Protein AF-A0A8J2WPS5-F1 (afdb_monomer_lite)

Radius of gyration: 37.4 Å; chains: 1; bounding box: 134×47×118 Å

pLDDT: mean 78.29, std 17.4, range [38.56, 98.62]

Organism: NCBI:txid35677

Secondary structure (DSSP, 8-state):
-EEEEEEEEPP--TTS---EEEEEEEEETTTTEEEEESSTTS-SEEEEEE--TT-EEE--SS----STTSPPTT----EEEEEEEEETT--EEEEEEEEESSHHHHHHHHHHHHHHHHHHHHHHHHHHHHHHHHHHS---------------------------PPP---PPP---PPPPPP------PPPPPP------TTHHHHHHHH-TTS-HHHHHHHHHHS---HHHHHHHHHHHHHT----PPPPPPPPPPTTS--SHHHHHHHHT-S-HHHHHHHHHHHHHTT----HHHHHHHHHHHHHHHHHHHHHHHHHHHHHTT---HHHHHHHHHHHHHTT--TTSHHHHHHHHHHHHHHHHHTSPPPPPP-

Foldseek 3Di:
DDKDKKWWFADDDDPDDTDTAIWIWDQDLPQRKIWTANDPVPPGTPWIKGDALPKDKDDDPDDPDDDPPPADVVGPFLKIWIAQIAIPVRHTDGIIIITDPDPVSSVVVVVSNVSSNVVNNVVVVVVVVVVVVVVVVPPPPPPCPDDDDDDDDDDDDDDDDDDDDDDDDDDDDDDDDDDDDDDDDDDDDDDDDDPDDPDDLCPQLVVLLPPPPDQLVVSLVSLVPDPDDPVSSVVSNVSSVVSDDPDDDDDDDDDDDPPADPDPVVLVVCLPDLDLVVLVVNLVSCVVRVDPDDPVSSVSSVVSSVLSVLLVVLVVLLVVLVVVVDLPLVSLVVSLVSNVVSPDDCPPPSSVVSVVVSVVSVVVVPDPPPDDDD

Sequence (374 aa):
MVSSFLLKKGGSVVGLRRNWKRRWFLLENDTCELHYYADPSLMDQKGTVRLSAKSSVRVPETVSMRGRHRPKPGEATHYFELWDVQDAHGRSRKTFKVRAESPRDFANWLEALDACLRRLRGDAEAMSRSSNEAWAAPHTPRSSGGRQESVSSIDDDDYPAVRASMASQRTRPSVRAASPPMPATLPLAPHPATVETPRSETHDIDAILSHSETSKREKIMAINRLAIPGPLKMAGIRAATNGVKALAPRPPPAPSDPSLPKKRDDLRGLIASTDACALEAAVDAVIGAGADYDDDLLIAARTRVDFLVKTDDARAELEKALAACSDDASALGDAAARAVAGGLDPEEPLVASCRRRLGELLARDDDPPQPPPR

InterPro domains:
  IPR001849 Pleckstrin homology domain [PF00169] (3-117)
  IPR001849 Pleckstrin homology domain [PS50003] (1-118)
  IPR001849 Pleckstrin homology domain [SM00233] (1-120)
  IPR011993 PH-like domain superfamily [G3DSA:2.30.29.30] (1-120)
  IPR039680 Pleckstrin homology domain-containing family B member 1/2 [PTHR14309] (7-200)

Structure (mmCIF, N/CA/C/O backbone):
data_AF-A0A8J2WPS5-F1
#
_entry.id   AF-A0A8J2WPS5-F1
#
loop_
_atom_site.group_PDB
_atom_site.id
_atom_site.type_symbol
_atom_site.label_atom_id
_atom_site.label_alt_id
_atom_site.label_comp_id
_atom_site.label_asym_id
_atom_site.label_entity_id
_atom_site.label_seq_id
_atom_site.pdbx_PDB_ins_code
_atom_site.Cartn_x
_atom_site.Cartn_y
_atom_site.Cartn_z
_atom_site.occupancy
_atom_site.B_iso_or_equiv
_atom_site.auth_seq_id
_atom_site.auth_comp_id
_atom_site.auth_asym_id
_atom_site.auth_atom_id
_atom_site.pdbx_PDB_model_num
ATOM 1 N N . MET A 1 1 ? 1.547 -12.412 13.393 1.00 91.12 1 MET A N 1
ATOM 2 C CA . MET A 1 1 ? 2.677 -11.832 12.643 1.00 91.12 1 MET A CA 1
ATOM 3 C C . MET A 1 1 ? 2.474 -12.161 11.176 1.00 91.12 1 MET A C 1
ATOM 5 O O . MET A 1 1 ? 2.158 -13.308 10.882 1.00 91.12 1 MET A O 1
ATOM 9 N N . VAL A 1 2 ? 2.612 -11.186 10.277 1.00 97.44 2 VAL A N 1
ATOM 10 C CA . VAL A 1 2 ? 2.525 -11.405 8.820 1.00 97.44 2 VAL A CA 1
ATOM 11 C C . VAL A 1 2 ? 3.873 -11.086 8.187 1.00 97.44 2 VAL A C 1
ATOM 13 O O . VAL A 1 2 ? 4.487 -10.066 8.505 1.00 97.44 2 VAL A O 1
ATOM 16 N N . SER A 1 3 ? 4.341 -11.965 7.302 1.00 98.00 3 SER A N 1
ATOM 17 C CA . SER A 1 3 ? 5.568 -11.767 6.537 1.00 98.00 3 SER A CA 1
ATOM 18 C C . SER A 1 3 ? 5.448 -12.332 5.129 1.00 98.00 3 SER A C 1
ATOM 20 O O . SER A 1 3 ? 4.898 -13.410 4.921 1.00 98.00 3 SER A O 1
ATOM 22 N N . SER A 1 4 ? 5.949 -11.582 4.150 1.00 98.19 4 SER A N 1
ATOM 23 C CA . SER A 1 4 ? 6.107 -12.043 2.769 1.00 98.19 4 SER A CA 1
ATOM 24 C C . SER A 1 4 ? 6.968 -11.064 1.967 1.00 98.19 4 SER A C 1
ATOM 26 O O . SER A 1 4 ? 7.379 -10.002 2.453 1.00 98.19 4 SER A O 1
ATOM 28 N N . PHE A 1 5 ? 7.285 -11.420 0.722 1.00 97.94 5 PHE A N 1
ATOM 29 C CA . PHE A 1 5 ? 7.941 -10.498 -0.196 1.00 97.94 5 PHE A CA 1
ATOM 30 C C . PHE A 1 5 ? 6.950 -9.481 -0.753 1.00 97.94 5 PHE A C 1
ATOM 32 O O . PHE A 1 5 ? 5.928 -9.847 -1.324 1.00 97.94 5 PHE A O 1
ATOM 39 N N . LEU A 1 6 ? 7.313 -8.201 -0.676 1.00 97.25 6 LEU A N 1
ATOM 40 C CA . LEU A 1 6 ? 6.583 -7.117 -1.327 1.00 97.25 6 LEU A CA 1
ATOM 41 C C . LEU A 1 6 ? 7.543 -6.223 -2.116 1.00 97.25 6 LEU A C 1
ATOM 43 O O . LEU A 1 6 ? 8.746 -6.123 -1.845 1.00 97.25 6 LEU A O 1
ATOM 47 N N . LEU A 1 7 ? 6.997 -5.505 -3.088 1.00 95.12 7 LEU A N 1
ATOM 48 C CA . LEU A 1 7 ? 7.683 -4.445 -3.806 1.00 95.12 7 LEU A CA 1
ATOM 49 C C . LEU A 1 7 ? 7.489 -3.120 -3.069 1.00 95.12 7 LEU A C 1
ATOM 51 O O . LEU A 1 7 ? 6.374 -2.661 -2.843 1.00 95.12 7 LEU A O 1
ATOM 55 N N . LYS A 1 8 ? 8.595 -2.453 -2.754 1.00 95.25 8 LYS A N 1
ATOM 56 C CA . LYS A 1 8 ? 8.630 -1.143 -2.102 1.00 95.25 8 LYS A CA 1
ATOM 57 C C . LYS A 1 8 ? 9.064 -0.061 -3.078 1.00 95.25 8 LYS A C 1
ATOM 59 O O . LYS A 1 8 ? 10.106 -0.203 -3.728 1.00 95.25 8 LYS A O 1
ATOM 64 N N . LYS A 1 9 ? 8.362 1.073 -3.122 1.00 92.25 9 LYS A N 1
ATOM 65 C CA . LYS A 1 9 ? 8.830 2.232 -3.900 1.00 92.25 9 LYS A CA 1
ATOM 66 C C . LYS A 1 9 ? 10.023 2.893 -3.198 1.00 92.25 9 LYS A C 1
ATOM 68 O O . LYS A 1 9 ? 9.966 3.217 -2.010 1.00 92.25 9 LYS A O 1
ATOM 73 N N . GLY A 1 10 ? 11.128 3.091 -3.919 1.00 87.00 10 GLY A N 1
ATOM 74 C CA . GLY A 1 10 ? 12.283 3.832 -3.408 1.00 87.00 10 GLY A CA 1
ATOM 75 C C . GLY A 1 10 ? 11.911 5.259 -2.988 1.00 87.00 10 GLY A C 1
ATOM 76 O O . GLY A 1 10 ? 11.095 5.913 -3.643 1.00 87.00 10 GLY A O 1
ATOM 77 N N . GLY A 1 11 ? 12.513 5.743 -1.895 1.00 77.50 11 GLY A N 1
ATOM 78 C CA . GLY A 1 11 ? 12.410 7.150 -1.502 1.00 77.50 11 GLY A CA 1
ATOM 79 C C . GLY A 1 11 ? 13.039 8.055 -2.564 1.00 77.50 11 GLY A C 1
ATOM 80 O O . GLY A 1 11 ? 13.946 7.630 -3.280 1.00 77.50 11 GLY A O 1
ATOM 81 N N . SER A 1 12 ? 12.549 9.289 -2.693 1.00 63.56 12 SER A N 1
ATOM 82 C CA . SER A 1 12 ? 13.197 10.276 -3.561 1.00 63.56 12 SER A CA 1
ATOM 83 C C . SER A 1 12 ? 14.514 10.690 -2.930 1.00 63.56 12 SER A C 1
ATOM 85 O O . SER A 1 12 ? 14.512 11.409 -1.939 1.00 63.56 12 SER A O 1
ATOM 87 N N . VAL A 1 13 ? 15.625 10.271 -3.516 1.00 68.31 13 VAL A N 1
ATOM 88 C CA . VAL A 1 13 ? 16.857 11.049 -3.410 1.00 68.31 13 VAL A CA 1
ATOM 89 C C . VAL A 1 13 ? 16.835 11.987 -4.613 1.00 68.31 13 VAL A C 1
ATOM 91 O O . VAL A 1 13 ? 16.520 11.544 -5.720 1.00 68.31 13 VAL A O 1
ATOM 94 N N . VAL A 1 14 ? 17.036 13.286 -4.386 1.00 66.38 14 VAL A N 1
ATOM 95 C CA . VAL A 1 14 ? 16.985 14.320 -5.433 1.00 66.38 14 VAL A CA 1
ATOM 96 C C . VAL A 1 14 ? 17.838 13.873 -6.631 1.00 66.38 14 VAL A C 1
ATOM 98 O O . VAL A 1 14 ? 18.995 13.504 -6.460 1.00 66.38 14 VAL A O 1
ATOM 101 N N . GLY A 1 15 ? 17.242 13.830 -7.827 1.00 64.56 15 GLY A N 1
ATOM 102 C CA . GLY A 1 15 ? 17.922 13.450 -9.075 1.00 64.56 15 GLY A CA 1
ATOM 103 C C . GLY A 1 15 ? 17.980 11.950 -9.413 1.00 64.56 15 GLY A C 1
ATOM 104 O O . GLY A 1 15 ? 18.344 11.607 -10.535 1.00 64.56 15 GLY A O 1
ATOM 105 N N . LEU A 1 16 ? 17.579 11.039 -8.518 1.00 70.81 16 LEU A N 1
ATOM 106 C CA . LEU A 1 16 ? 17.574 9.593 -8.793 1.00 70.81 16 LEU A CA 1
ATOM 107 C C . LEU A 1 16 ? 16.163 9.073 -9.103 1.00 70.81 16 LEU A C 1
ATOM 109 O O . LEU A 1 16 ? 15.207 9.301 -8.356 1.00 70.81 16 LEU A O 1
ATOM 113 N N . ARG A 1 17 ? 16.031 8.321 -10.206 1.00 71.19 17 ARG A N 1
ATOM 114 C CA . ARG A 1 17 ? 14.778 7.635 -10.562 1.00 71.19 17 ARG A CA 1
ATOM 115 C C . ARG A 1 17 ? 14.351 6.697 -9.428 1.00 71.19 17 ARG A C 1
ATOM 117 O O . ARG A 1 17 ? 15.117 5.845 -8.975 1.00 71.19 17 ARG A O 1
ATOM 124 N N . ARG A 1 18 ? 13.096 6.838 -8.987 1.00 78.88 18 ARG A N 1
ATOM 125 C CA . ARG A 1 18 ? 12.493 5.985 -7.954 1.00 78.88 18 ARG A CA 1
ATOM 126 C C . ARG A 1 18 ? 12.172 4.615 -8.543 1.00 78.88 18 ARG A C 1
ATOM 128 O O . ARG A 1 18 ? 11.138 4.443 -9.182 1.00 78.88 18 ARG A O 1
ATOM 135 N N . ASN A 1 19 ? 13.048 3.650 -8.299 1.00 86.06 19 ASN A N 1
ATOM 136 C CA . ASN A 1 19 ? 12.803 2.261 -8.670 1.00 86.06 19 ASN A CA 1
ATOM 137 C C . ASN A 1 19 ? 12.029 1.530 -7.568 1.00 86.06 19 ASN A C 1
ATOM 139 O O . ASN A 1 19 ? 12.180 1.824 -6.376 1.00 86.06 19 ASN A O 1
ATOM 143 N N . TRP A 1 20 ? 11.209 0.570 -7.982 1.00 91.25 20 TRP A N 1
ATOM 144 C CA . TRP A 1 20 ? 10.610 -0.404 -7.081 1.00 91.25 20 TRP A CA 1
ATOM 145 C C . TRP A 1 20 ? 11.658 -1.452 -6.718 1.00 91.25 20 TRP A C 1
ATOM 147 O O . TRP A 1 20 ? 12.446 -1.870 -7.566 1.00 91.25 20 TRP A O 1
ATOM 157 N N . LYS A 1 21 ? 11.715 -1.836 -5.445 1.00 93.88 21 LYS A N 1
ATOM 158 C CA . LYS A 1 21 ? 12.656 -2.838 -4.942 1.00 93.88 21 LYS A CA 1
ATOM 159 C C . LYS A 1 21 ? 11.891 -3.907 -4.186 1.00 93.88 21 LYS A C 1
ATOM 161 O O . LYS A 1 21 ? 11.129 -3.574 -3.282 1.00 93.88 21 LYS A O 1
ATOM 166 N N . ARG A 1 22 ? 12.140 -5.166 -4.527 1.00 96.00 22 ARG A N 1
ATOM 167 C CA . ARG A 1 22 ? 11.655 -6.318 -3.768 1.00 96.00 22 ARG A CA 1
ATOM 168 C C . ARG A 1 22 ? 12.340 -6.362 -2.403 1.00 96.00 22 ARG A C 1
ATOM 170 O O . ARG A 1 22 ? 13.556 -6.149 -2.318 1.00 96.00 22 ARG A O 1
ATOM 177 N N . ARG A 1 23 ? 11.559 -6.547 -1.344 1.00 98.06 23 ARG A N 1
ATOM 178 C CA . ARG A 1 23 ? 12.014 -6.611 0.049 1.00 98.06 23 ARG A CA 1
ATOM 179 C C . ARG A 1 23 ? 11.187 -7.646 0.797 1.00 98.06 23 ARG A C 1
ATOM 181 O O . ARG A 1 23 ? 10.012 -7.822 0.484 1.00 98.06 23 ARG A O 1
ATOM 188 N N . TRP A 1 24 ? 11.809 -8.314 1.758 1.00 98.44 24 TRP A N 1
ATOM 189 C CA . TRP A 1 24 ? 11.096 -9.168 2.699 1.00 98.44 24 TRP A CA 1
ATOM 190 C C . TRP A 1 24 ? 10.505 -8.289 3.795 1.00 98.44 24 TRP A C 1
ATOM 192 O O . TRP A 1 24 ? 11.251 -7.547 4.432 1.00 98.44 24 TRP A O 1
ATOM 202 N N . PHE A 1 25 ? 9.189 -8.309 3.963 1.00 98.56 25 PHE A N 1
ATOM 203 C CA . PHE A 1 25 ? 8.490 -7.513 4.967 1.00 98.56 25 PHE A CA 1
ATOM 204 C C . PHE A 1 25 ? 8.059 -8.381 6.145 1.00 98.56 25 PHE A C 1
ATOM 206 O O . PHE A 1 25 ? 7.702 -9.542 5.964 1.00 98.56 25 PHE A O 1
ATOM 213 N N . LEU A 1 26 ? 8.071 -7.788 7.335 1.00 98.44 26 LEU A N 1
ATOM 214 C CA . LEU A 1 26 ? 7.649 -8.389 8.595 1.00 98.44 26 LEU A CA 1
ATOM 215 C C . LEU A 1 26 ? 6.838 -7.345 9.369 1.00 98.44 26 LEU A C 1
ATOM 217 O O . LEU A 1 26 ? 7.371 -6.284 9.694 1.00 98.44 26 LEU A O 1
ATOM 221 N N . LEU A 1 27 ? 5.564 -7.628 9.635 1.00 98.62 27 LEU A N 1
ATOM 222 C CA . LEU A 1 27 ? 4.732 -6.822 10.527 1.00 98.62 27 LEU A CA 1
ATOM 223 C C . LEU A 1 27 ? 4.705 -7.470 11.903 1.00 98.62 27 LEU A C 1
ATOM 225 O O . LEU A 1 27 ? 4.164 -8.569 12.074 1.00 98.62 27 LEU A O 1
ATOM 229 N N . GLU A 1 28 ? 5.294 -6.781 12.872 1.00 98.19 28 GLU A N 1
ATOM 230 C CA . GLU A 1 28 ? 5.254 -7.199 14.260 1.00 98.19 28 GLU A CA 1
ATOM 231 C C . GLU A 1 28 ? 3.908 -6.801 14.861 1.00 98.19 28 GLU A C 1
ATOM 233 O O . GLU A 1 28 ? 3.562 -5.622 14.968 1.00 98.19 28 GLU A O 1
ATOM 238 N N . ASN A 1 29 ? 3.119 -7.816 15.215 1.00 95.75 29 ASN A N 1
ATOM 239 C CA . ASN A 1 29 ? 1.751 -7.597 15.648 1.00 95.75 29 ASN A CA 1
ATOM 240 C C . ASN A 1 29 ? 1.695 -6.811 16.947 1.00 95.75 29 ASN A C 1
ATOM 242 O O . ASN A 1 29 ? 0.727 -6.096 17.094 1.00 95.75 29 ASN A O 1
ATOM 246 N N . ASP A 1 30 ? 2.656 -6.916 17.866 1.00 96.56 30 ASP A N 1
ATOM 247 C CA . ASP A 1 30 ? 2.567 -6.330 19.216 1.00 96.56 30 ASP A CA 1
ATOM 248 C C . ASP A 1 30 ? 2.983 -4.860 19.257 1.00 96.56 30 ASP A C 1
ATOM 250 O O . ASP A 1 30 ? 2.375 -4.049 19.950 1.00 96.56 30 ASP A O 1
ATOM 254 N N . THR A 1 31 ? 3.963 -4.489 18.442 1.00 97.31 31 THR A N 1
ATOM 255 C CA . THR A 1 31 ? 4.479 -3.119 18.356 1.00 97.31 31 THR A CA 1
ATOM 256 C C . THR A 1 31 ? 3.834 -2.319 17.221 1.00 97.31 31 THR A C 1
ATOM 258 O O . THR A 1 31 ? 3.960 -1.097 17.178 1.00 97.31 31 THR A O 1
ATOM 261 N N . CYS A 1 32 ? 3.126 -2.987 16.298 1.00 98.00 32 CYS A N 1
ATOM 262 C CA . CYS A 1 32 ? 2.666 -2.412 15.029 1.00 98.00 32 CYS A CA 1
ATOM 263 C C . CYS A 1 32 ? 3.813 -1.809 14.195 1.00 98.00 32 CYS A C 1
ATOM 265 O O . CYS A 1 32 ? 3.603 -0.866 13.420 1.00 98.00 32 CYS A O 1
ATOM 267 N N . GLU A 1 33 ? 5.032 -2.332 14.350 1.00 98.19 33 GLU A N 1
ATOM 268 C CA . GLU A 1 33 ? 6.181 -1.938 13.545 1.00 98.19 33 GLU A CA 1
ATOM 269 C C . GLU A 1 33 ? 6.305 -2.818 12.296 1.00 98.19 33 GLU A C 1
ATOM 271 O O . GLU A 1 33 ? 6.236 -4.048 12.330 1.00 98.19 33 GLU A O 1
ATOM 276 N N . LEU A 1 34 ? 6.492 -2.161 11.152 1.00 98.31 34 LEU A N 1
ATOM 277 C CA . LEU A 1 34 ? 6.713 -2.800 9.866 1.00 98.31 34 LEU A CA 1
ATOM 278 C C . LEU A 1 34 ? 8.199 -2.743 9.513 1.00 98.31 34 LEU A C 1
ATOM 280 O O . LEU A 1 34 ? 8.725 -1.702 9.100 1.00 98.31 34 LEU A O 1
ATOM 284 N N . HIS A 1 35 ? 8.870 -3.882 9.613 1.00 98.31 35 HIS A N 1
ATOM 285 C CA . HIS A 1 35 ? 10.273 -4.045 9.256 1.00 98.31 35 HIS A CA 1
ATOM 286 C C . HIS A 1 35 ? 10.394 -4.544 7.819 1.00 98.31 35 HIS A C 1
ATOM 288 O O . HIS A 1 35 ? 9.564 -5.314 7.333 1.00 98.31 35 HIS A O 1
ATOM 294 N N . TYR A 1 36 ? 11.439 -4.107 7.116 1.00 98.25 36 TYR A N 1
ATOM 295 C CA . TYR A 1 36 ? 11.750 -4.655 5.801 1.00 98.25 36 TYR A CA 1
ATOM 296 C C . TYR A 1 36 ? 13.244 -4.889 5.605 1.00 98.25 36 TYR A C 1
ATOM 298 O O . TYR A 1 36 ? 14.082 -4.032 5.896 1.00 98.25 36 TYR A O 1
ATOM 306 N N . TYR A 1 37 ? 13.557 -6.045 5.035 1.00 98.38 37 TYR A N 1
ATOM 307 C CA . TYR A 1 37 ? 14.897 -6.598 4.890 1.00 98.38 37 TYR A CA 1
ATOM 308 C C . TYR A 1 37 ? 15.244 -6.784 3.413 1.00 98.38 37 TYR A C 1
ATOM 310 O O . TYR A 1 37 ? 14.373 -6.740 2.532 1.00 98.38 37 TYR A O 1
ATOM 318 N N . ALA A 1 38 ? 16.533 -6.947 3.117 1.00 97.31 38 ALA A N 1
ATOM 319 C CA . ALA A 1 38 ? 16.973 -7.311 1.773 1.00 97.31 38 ALA A CA 1
ATOM 320 C C . ALA A 1 38 ? 16.365 -8.649 1.323 1.00 97.31 38 ALA A C 1
ATOM 322 O O . ALA A 1 38 ? 15.900 -8.751 0.186 1.00 97.31 38 ALA A O 1
ATOM 323 N N . ASP A 1 39 ? 16.323 -9.613 2.240 1.00 97.00 39 ASP A N 1
ATOM 324 C CA . ASP A 1 39 ? 15.936 -11.003 2.030 1.00 97.00 39 ASP A CA 1
ATOM 325 C C . ASP A 1 39 ? 15.323 -11.608 3.322 1.00 97.00 39 ASP A C 1
ATOM 327 O O . ASP A 1 39 ? 15.260 -10.921 4.348 1.00 97.00 39 ASP A O 1
ATOM 331 N N . PRO A 1 40 ? 14.840 -12.866 3.289 1.00 97.50 40 PRO A N 1
ATOM 332 C CA . PRO A 1 40 ? 14.178 -13.514 4.421 1.00 97.50 40 PRO A CA 1
ATOM 333 C C . PRO A 1 40 ? 15.112 -13.960 5.551 1.00 97.50 40 PRO A C 1
ATOM 335 O O . PRO A 1 40 ? 14.614 -14.460 6.552 1.00 97.50 40 PRO A O 1
ATOM 338 N N . SER A 1 41 ? 16.437 -13.803 5.425 1.00 97.19 41 SER A N 1
ATOM 339 C CA . SER A 1 41 ? 17.383 -14.172 6.494 1.00 97.19 41 SER A CA 1
ATOM 340 C C . SER A 1 41 ? 17.302 -13.242 7.705 1.00 97.19 41 SER A C 1
ATOM 342 O O . SER A 1 41 ? 17.840 -13.559 8.761 1.00 97.19 41 SER A O 1
ATOM 344 N N . LEU A 1 42 ? 16.651 -12.083 7.539 1.00 96.12 42 LEU A N 1
ATOM 345 C CA . LEU A 1 42 ? 16.506 -11.023 8.539 1.00 96.12 42 LEU A CA 1
ATOM 346 C C . LEU A 1 42 ? 17.830 -10.356 8.964 1.00 96.12 42 LEU A C 1
ATOM 348 O O . LEU A 1 42 ? 17.822 -9.492 9.836 1.00 96.12 42 LEU A O 1
ATOM 352 N N . MET A 1 43 ? 18.954 -10.685 8.318 1.00 95.56 43 MET A N 1
ATOM 353 C CA . MET A 1 43 ? 20.279 -10.169 8.692 1.00 95.56 43 MET A CA 1
ATOM 354 C C . MET A 1 43 ? 20.535 -8.735 8.211 1.00 95.56 43 MET A C 1
ATOM 356 O O . MET A 1 43 ? 21.287 -7.991 8.832 1.00 95.56 43 MET A O 1
ATOM 360 N N . ASP A 1 44 ? 19.911 -8.322 7.104 1.00 96.19 44 ASP A N 1
ATOM 361 C CA . ASP A 1 44 ? 20.152 -7.018 6.474 1.00 96.19 44 ASP A CA 1
ATOM 362 C C . ASP A 1 44 ? 18.877 -6.165 6.453 1.00 96.19 44 ASP A C 1
ATOM 364 O O . ASP A 1 44 ? 18.163 -6.057 5.443 1.00 96.19 44 ASP A O 1
ATOM 368 N N . GLN A 1 45 ? 18.571 -5.567 7.607 1.00 97.69 45 GLN A N 1
ATOM 369 C CA . GLN A 1 45 ? 17.425 -4.678 7.761 1.00 97.69 45 GLN A CA 1
ATOM 370 C C . GLN A 1 45 ? 17.641 -3.382 6.975 1.00 97.69 45 GLN A C 1
ATOM 372 O O . GLN A 1 45 ? 18.588 -2.626 7.188 1.00 97.69 45 GLN A O 1
ATOM 377 N N . LYS A 1 46 ? 16.715 -3.083 6.061 1.00 97.19 46 LYS A N 1
ATOM 378 C CA . LYS A 1 46 ? 16.759 -1.877 5.220 1.00 97.19 46 LYS A CA 1
ATOM 379 C C . LYS A 1 46 ? 15.944 -0.720 5.778 1.00 97.19 46 LYS A C 1
ATOM 381 O O . LYS A 1 46 ? 16.114 0.409 5.315 1.00 97.19 46 LYS A O 1
ATOM 386 N N . GLY A 1 47 ? 15.062 -0.984 6.733 1.00 96.94 47 GLY A N 1
ATOM 387 C CA . GLY A 1 47 ? 14.429 0.046 7.539 1.00 96.94 47 GLY A CA 1
ATOM 388 C C . GLY A 1 47 ? 13.198 -0.448 8.283 1.00 96.94 47 GLY A C 1
ATOM 389 O O . GLY A 1 47 ? 12.810 -1.611 8.180 1.00 96.94 47 GLY A O 1
ATOM 390 N N . THR A 1 48 ? 12.586 0.495 8.991 1.00 98.00 48 THR A N 1
ATOM 391 C CA . THR A 1 48 ? 11.358 0.306 9.766 1.00 98.00 48 THR A CA 1
ATOM 392 C C . THR A 1 48 ? 10.368 1.407 9.418 1.00 98.00 48 THR A C 1
ATOM 394 O O . THR A 1 48 ? 10.766 2.544 9.126 1.00 98.00 48 THR A O 1
ATOM 397 N N . VAL A 1 49 ? 9.089 1.058 9.429 1.00 98.06 49 VAL A N 1
ATOM 398 C CA . VAL A 1 49 ? 7.956 1.973 9.347 1.00 98.06 49 VAL A CA 1
ATOM 399 C C . VAL A 1 49 ? 7.093 1.744 10.580 1.00 98.06 49 VAL A C 1
ATOM 401 O O . VAL A 1 49 ? 6.603 0.642 10.790 1.00 98.06 49 VAL A O 1
ATOM 404 N N . ARG A 1 50 ? 6.917 2.781 11.391 1.00 98.25 50 ARG A N 1
ATOM 405 C CA . ARG A 1 50 ? 6.080 2.753 12.588 1.00 98.25 50 ARG A CA 1
ATOM 406 C C . ARG A 1 50 ? 4.697 3.281 12.249 1.00 98.25 50 ARG A C 1
ATOM 408 O O . ARG A 1 50 ? 4.573 4.377 11.687 1.00 98.25 50 ARG A O 1
ATOM 415 N N . LEU A 1 51 ? 3.678 2.495 12.576 1.00 98.38 51 LEU A N 1
ATOM 416 C CA . LEU A 1 51 ? 2.287 2.922 12.500 1.00 98.38 51 LEU A CA 1
ATOM 417 C C . LEU A 1 51 ? 1.926 3.718 13.759 1.00 98.38 51 LEU A C 1
ATOM 419 O O . LEU A 1 51 ? 2.475 3.500 14.833 1.00 98.38 51 LEU A O 1
ATOM 423 N N . SER A 1 52 ? 0.998 4.656 13.619 1.00 97.62 52 SER A N 1
ATOM 424 C CA . SER A 1 52 ? 0.427 5.426 14.725 1.00 97.62 52 SER A CA 1
ATOM 425 C C . SER A 1 52 ? -1.098 5.378 14.659 1.00 97.62 52 SER A C 1
ATOM 427 O O . SER A 1 52 ? -1.662 4.995 13.635 1.00 97.62 52 SER A O 1
ATOM 429 N N . ALA A 1 53 ? -1.787 5.838 15.707 1.00 97.81 53 ALA A N 1
ATOM 430 C CA . ALA A 1 53 ? -3.252 5.933 15.706 1.00 97.81 53 ALA A CA 1
ATOM 431 C C . ALA A 1 53 ? -3.808 6.806 14.557 1.00 97.81 53 ALA A C 1
ATOM 433 O O . ALA A 1 53 ? -4.933 6.598 14.101 1.00 97.81 53 ALA A O 1
ATOM 434 N N . LYS A 1 54 ? -3.001 7.756 14.058 1.00 97.75 54 LYS A N 1
ATOM 435 C CA . LYS A 1 54 ? -3.337 8.642 12.930 1.00 97.75 54 LYS A CA 1
ATOM 436 C C . LYS A 1 54 ? -3.063 8.014 11.565 1.00 97.75 54 LYS A C 1
ATOM 438 O O . LYS A 1 54 ? -3.505 8.547 10.552 1.00 97.75 54 LYS A O 1
ATOM 443 N N . SER A 1 55 ? -2.321 6.910 11.521 1.00 98.31 55 SER A N 1
ATOM 444 C CA . SER A 1 55 ? -1.977 6.260 10.266 1.00 98.31 55 SER A CA 1
ATOM 445 C C . SER A 1 55 ? -3.218 5.656 9.599 1.00 98.31 55 SER A C 1
ATOM 447 O O . SER A 1 55 ? -4.193 5.262 10.250 1.00 98.31 55 SER A O 1
ATOM 449 N N . SER A 1 56 ? -3.183 5.584 8.270 1.00 98.12 56 SER A N 1
ATOM 450 C CA . SER A 1 56 ? -4.238 4.956 7.470 1.00 98.12 56 SER A CA 1
ATOM 451 C C . SER A 1 56 ? -3.655 4.147 6.319 1.00 98.12 56 SER A C 1
ATOM 453 O O . SER A 1 56 ? -2.612 4.497 5.762 1.00 98.12 56 SER A O 1
ATOM 455 N N . VAL A 1 57 ? -4.336 3.057 5.972 1.00 98.06 57 VAL A N 1
ATOM 456 C CA . VAL A 1 57 ? -4.059 2.259 4.778 1.00 98.06 57 VAL A CA 1
ATOM 457 C C . VAL A 1 57 ? -5.023 2.725 3.694 1.00 98.06 57 VAL A C 1
ATOM 459 O O . VAL A 1 57 ? -6.215 2.881 3.945 1.00 98.06 57 VAL A O 1
ATOM 462 N N . ARG A 1 58 ? -4.513 2.999 2.493 1.00 96.25 58 ARG A N 1
ATOM 463 C CA . ARG A 1 58 ? -5.329 3.398 1.342 1.00 96.25 58 ARG A CA 1
ATOM 464 C C . ARG A 1 58 ? -5.026 2.508 0.153 1.00 96.25 58 ARG A C 1
ATOM 466 O O . ARG A 1 58 ? -3.859 2.250 -0.138 1.00 96.25 58 ARG A O 1
ATOM 473 N N . VAL A 1 59 ? -6.070 2.115 -0.564 1.00 95.19 59 VAL A N 1
ATOM 474 C CA . VAL A 1 59 ? -5.985 1.400 -1.840 1.00 95.19 59 VAL A CA 1
ATOM 475 C C . VAL A 1 59 ? -6.507 2.348 -2.919 1.00 95.19 59 VAL A C 1
ATOM 477 O O . VAL A 1 59 ? -7.716 2.503 -3.050 1.00 95.19 59 VAL A O 1
ATOM 480 N N . PRO A 1 60 ? -5.631 3.078 -3.632 1.00 90.31 60 PRO A N 1
ATOM 481 C CA . PRO A 1 60 ? -6.080 3.996 -4.671 1.00 90.31 60 PRO A CA 1
ATOM 482 C C . PRO A 1 60 ? -6.722 3.251 -5.839 1.00 90.31 60 PRO A C 1
ATOM 484 O O . PRO A 1 60 ? -6.150 2.276 -6.321 1.00 90.31 60 PRO A O 1
ATOM 487 N N . GLU A 1 61 ? -7.840 3.775 -6.342 1.00 83.31 61 GLU A N 1
ATOM 488 C CA . GLU A 1 61 ? -8.512 3.271 -7.551 1.00 83.31 61 GLU A CA 1
ATOM 489 C C . GLU A 1 61 ? -7.595 3.349 -8.775 1.00 83.31 61 GLU A C 1
ATOM 491 O O . GLU A 1 61 ? -7.468 2.405 -9.551 1.00 83.31 61 GLU A O 1
ATOM 496 N N . THR A 1 62 ? -6.882 4.471 -8.920 1.00 80.56 62 THR A N 1
ATOM 497 C CA . THR A 1 62 ? -5.926 4.677 -10.008 1.00 80.56 62 THR A CA 1
ATOM 498 C C . THR A 1 62 ? -4.496 4.644 -9.489 1.00 80.56 62 THR A C 1
ATOM 500 O O . THR A 1 62 ? -4.058 5.516 -8.729 1.00 80.56 62 THR A O 1
ATOM 503 N N . VAL A 1 63 ? -3.717 3.668 -9.949 1.00 80.75 63 VAL A N 1
ATOM 504 C CA . VAL A 1 63 ? -2.309 3.538 -9.573 1.00 80.75 63 VAL A CA 1
ATOM 505 C C . VAL A 1 63 ? -1.417 4.234 -10.600 1.00 80.75 63 VAL A C 1
ATOM 507 O O . VAL A 1 63 ? -1.132 3.714 -11.678 1.00 80.75 63 VAL A O 1
ATOM 510 N N . SER A 1 64 ? -0.884 5.407 -10.241 1.00 69.69 64 SER A N 1
ATOM 511 C CA . SER A 1 64 ? 0.148 6.091 -11.038 1.00 69.69 64 SER A CA 1
ATOM 512 C C . SER A 1 64 ? 1.519 5.412 -10.863 1.00 69.69 64 SER A C 1
ATOM 514 O O . SER A 1 64 ? 2.433 5.897 -10.178 1.00 69.69 64 SER A O 1
ATOM 516 N N . MET A 1 65 ? 1.667 4.226 -11.454 1.00 73.00 65 MET A N 1
ATOM 517 C CA . MET A 1 65 ? 2.949 3.547 -11.628 1.00 73.00 65 MET A CA 1
ATOM 518 C C . MET A 1 65 ? 3.472 3.806 -13.042 1.00 73.00 65 MET A C 1
ATOM 520 O O . MET A 1 65 ? 2.776 3.606 -14.029 1.00 73.00 65 MET A O 1
ATOM 524 N N . ARG A 1 66 ? 4.729 4.249 -13.142 1.00 70.50 66 ARG A N 1
ATOM 525 C CA . ARG A 1 66 ? 5.434 4.435 -14.418 1.00 70.50 66 ARG A CA 1
ATOM 526 C C . ARG A 1 66 ? 6.552 3.397 -14.557 1.00 70.50 66 ARG A C 1
ATOM 528 O O . ARG A 1 66 ? 7.109 2.946 -13.553 1.00 70.50 66 ARG A O 1
ATOM 535 N N . GLY A 1 67 ? 6.922 3.073 -15.795 1.00 76.19 67 GLY A N 1
ATOM 536 C CA . GLY A 1 67 ? 8.041 2.180 -16.121 1.00 76.19 67 GLY A CA 1
ATOM 537 C C . GLY A 1 67 ? 7.707 0.688 -16.019 1.00 76.19 67 GLY A C 1
ATOM 538 O O . GLY A 1 67 ? 6.547 0.303 -16.056 1.00 76.19 67 GLY A O 1
ATOM 539 N N . ARG A 1 68 ? 8.738 -0.158 -15.867 1.00 77.44 68 ARG A N 1
ATOM 540 C CA . ARG A 1 68 ? 8.638 -1.637 -15.923 1.00 77.44 68 ARG A CA 1
ATOM 541 C C . ARG A 1 68 ? 7.729 -2.283 -14.873 1.00 77.44 68 ARG A C 1
ATOM 543 O O . ARG A 1 68 ? 7.390 -3.446 -15.011 1.00 77.44 68 ARG A O 1
ATOM 550 N N . HIS A 1 69 ? 7.378 -1.551 -13.821 1.00 73.69 69 HIS A N 1
ATOM 551 C CA . HIS A 1 69 ? 6.490 -2.040 -12.766 1.00 73.69 69 HIS A CA 1
ATOM 552 C C . HIS A 1 69 ? 5.058 -1.526 -12.919 1.00 73.69 69 HIS A C 1
ATOM 554 O O . HIS A 1 69 ? 4.240 -1.788 -12.039 1.00 73.69 69 HIS A O 1
ATOM 560 N N . ARG A 1 70 ? 4.759 -0.768 -13.987 1.00 79.38 70 ARG A N 1
ATOM 561 C CA . ARG A 1 70 ? 3.383 -0.412 -14.327 1.00 79.38 70 ARG A CA 1
ATOM 562 C C . ARG A 1 70 ? 2.604 -1.727 -14.500 1.00 79.38 70 ARG A C 1
ATOM 564 O O . ARG A 1 70 ? 3.061 -2.568 -15.273 1.00 79.38 70 ARG A O 1
ATOM 571 N N . PRO A 1 71 ? 1.512 -1.926 -13.750 1.00 72.81 71 PRO A N 1
ATOM 572 C CA . PRO A 1 71 ? 0.658 -3.089 -13.936 1.00 72.81 71 PRO A CA 1
ATOM 573 C C . PRO A 1 71 ? 0.157 -3.110 -15.377 1.00 72.81 71 PRO A C 1
ATOM 575 O O . PRO A 1 71 ? -0.097 -2.049 -15.962 1.00 72.81 71 PRO A O 1
ATOM 578 N N . LYS A 1 72 ? 0.090 -4.302 -15.968 1.00 79.69 72 LYS A N 1
ATOM 579 C CA . LYS A 1 72 ? -0.465 -4.443 -17.315 1.00 79.69 72 LYS A CA 1
ATOM 580 C C . LYS A 1 72 ? -1.971 -4.135 -17.276 1.00 79.69 72 LYS A C 1
ATOM 582 O O . LYS A 1 72 ? -2.587 -4.310 -16.224 1.00 79.69 72 LYS A O 1
ATOM 587 N N . PRO A 1 73 ? -2.577 -3.669 -18.382 1.00 74.06 73 PRO A N 1
ATOM 588 C CA . PRO A 1 73 ? -4.032 -3.575 -18.475 1.00 74.06 73 PRO A CA 1
ATOM 589 C C . PRO A 1 73 ? -4.680 -4.907 -18.063 1.00 74.06 73 PRO A C 1
ATOM 591 O O . PRO A 1 73 ? -4.216 -5.964 -18.484 1.00 74.06 73 PRO A O 1
ATOM 594 N N . GLY A 1 74 ? -5.684 -4.855 -17.183 1.00 69.31 74 GLY A N 1
ATOM 595 C CA . GLY A 1 74 ? -6.356 -6.041 -16.629 1.00 69.31 74 GLY A CA 1
ATOM 596 C C . GLY A 1 74 ? -5.655 -6.713 -15.437 1.00 69.31 74 GLY A C 1
ATOM 597 O O . GLY A 1 74 ? -6.249 -7.571 -14.792 1.00 69.31 74 GLY A O 1
ATOM 598 N N . GLU A 1 75 ? -4.426 -6.323 -15.087 1.00 72.94 75 GLU A N 1
ATOM 599 C CA . GLU A 1 75 ? -3.742 -6.844 -13.901 1.00 72.94 75 GLU A CA 1
ATOM 600 C C . GLU A 1 75 ? -4.178 -6.056 -12.659 1.00 72.94 75 GLU A C 1
ATOM 602 O O . GLU A 1 75 ? -3.932 -4.849 -12.556 1.00 72.94 75 GLU A O 1
ATOM 607 N N . ALA A 1 76 ? -4.808 -6.738 -11.698 1.00 70.50 76 ALA A N 1
ATOM 608 C CA . ALA A 1 76 ? -5.177 -6.130 -10.428 1.00 70.50 76 ALA A CA 1
ATOM 609 C C . ALA A 1 76 ? -3.934 -5.538 -9.753 1.00 70.50 76 ALA A C 1
ATOM 611 O O . ALA A 1 76 ? -2.930 -6.210 -9.494 1.00 70.50 76 ALA A O 1
ATOM 612 N N . THR A 1 77 ? -3.989 -4.246 -9.450 1.00 78.06 77 THR A N 1
ATOM 613 C CA . THR A 1 77 ? -2.897 -3.585 -8.756 1.00 78.06 77 THR A CA 1
ATOM 614 C C . THR A 1 77 ? -3.001 -3.944 -7.285 1.00 78.06 77 THR A C 1
ATOM 616 O O . THR A 1 77 ? -3.718 -3.287 -6.539 1.00 78.06 77 THR A O 1
ATOM 619 N N . HIS A 1 78 ? -2.297 -4.993 -6.861 1.00 93.56 78 HIS A N 1
ATOM 620 C CA . HIS A 1 78 ? -2.135 -5.395 -5.458 1.00 93.56 78 HIS A CA 1
ATOM 621 C C . HIS A 1 78 ? -1.328 -4.352 -4.662 1.00 93.56 78 HIS A C 1
ATOM 623 O O . HIS A 1 78 ? -0.291 -4.645 -4.076 1.00 93.56 78 HIS A O 1
ATOM 629 N N . TYR A 1 79 ? -1.737 -3.092 -4.738 1.00 94.06 79 TYR A N 1
ATOM 630 C CA . TYR A 1 79 ? -1.006 -1.898 -4.362 1.00 94.06 79 TYR A CA 1
ATOM 631 C C . TYR A 1 79 ? -1.754 -1.186 -3.246 1.00 94.06 79 TYR A C 1
ATOM 633 O O . TYR A 1 79 ? -2.961 -0.981 -3.328 1.00 94.06 79 TYR A O 1
ATOM 641 N N . PHE A 1 80 ? -1.019 -0.753 -2.232 1.00 96.50 80 PHE A N 1
ATOM 642 C CA . PHE A 1 80 ? -1.570 0.043 -1.150 1.00 96.50 80 PHE A CA 1
ATOM 643 C C . PHE A 1 80 ? -0.551 1.071 -0.662 1.00 96.50 80 PHE A C 1
ATOM 645 O O . PHE A 1 80 ? 0.664 0.975 -0.887 1.00 96.50 80 PHE A O 1
ATOM 652 N N . GLU A 1 81 ? -1.062 2.100 -0.001 1.00 96.00 81 GLU A N 1
ATOM 653 C CA . GLU A 1 81 ? -0.283 3.182 0.577 1.00 96.00 81 GLU A CA 1
ATOM 654 C C . GLU A 1 81 ? -0.545 3.275 2.072 1.00 96.00 81 GLU A C 1
ATOM 656 O O . GLU A 1 81 ? -1.694 3.301 2.501 1.00 96.00 81 GLU A O 1
ATOM 661 N N . LEU A 1 82 ? 0.521 3.400 2.854 1.00 97.69 82 LEU A N 1
ATOM 662 C CA . LEU A 1 82 ? 0.436 3.762 4.262 1.00 97.69 82 LEU A CA 1
ATOM 663 C C . LEU A 1 82 ? 0.664 5.265 4.393 1.00 97.69 82 LEU A C 1
ATOM 665 O O . LEU A 1 82 ? 1.670 5.787 3.901 1.00 97.69 82 LEU A O 1
ATOM 669 N N . TRP A 1 83 ? -0.265 5.948 5.042 1.00 97.62 83 TRP A N 1
ATOM 670 C CA . TRP A 1 83 ? -0.246 7.389 5.273 1.00 97.62 83 TRP A CA 1
ATOM 671 C C . TRP A 1 83 ? 0.054 7.699 6.735 1.00 97.62 83 TRP A C 1
ATOM 673 O O . TRP A 1 83 ? -0.245 6.890 7.615 1.00 97.62 83 TRP A O 1
ATOM 683 N N . ASP A 1 84 ? 0.658 8.866 6.971 1.00 96.81 84 ASP A N 1
ATOM 684 C CA . ASP A 1 84 ? 0.984 9.381 8.309 1.00 96.81 84 ASP A CA 1
ATOM 685 C C . ASP A 1 84 ? 1.777 8.378 9.156 1.00 96.81 84 ASP A C 1
ATOM 687 O O . ASP A 1 84 ? 1.488 8.130 10.326 1.00 96.81 84 ASP A O 1
ATOM 691 N N . VAL A 1 85 ? 2.775 7.757 8.527 1.00 97.56 85 VAL A N 1
ATOM 692 C CA . VAL A 1 85 ? 3.673 6.791 9.166 1.00 97.56 85 VAL A CA 1
ATOM 693 C C . VAL A 1 85 ? 4.977 7.457 9.571 1.00 97.56 85 VAL A C 1
ATOM 695 O O . VAL A 1 85 ? 5.374 8.468 8.991 1.00 97.56 85 VAL A O 1
ATOM 698 N N . GLN A 1 86 ? 5.691 6.876 10.527 1.00 97.88 86 GLN A N 1
ATOM 699 C CA . GLN A 1 86 ? 7.005 7.365 10.941 1.00 97.88 86 GLN A CA 1
ATOM 700 C C . GLN A 1 86 ? 8.100 6.395 10.499 1.00 97.88 86 GLN A C 1
ATOM 702 O O . GLN A 1 86 ? 7.863 5.198 10.360 1.00 97.88 86 GLN A O 1
ATOM 707 N N . ASP A 1 87 ? 9.304 6.894 10.231 1.00 96.75 87 ASP A N 1
ATOM 708 C CA . ASP A 1 87 ? 10.461 6.018 10.036 1.00 96.75 87 ASP A CA 1
ATOM 709 C C . ASP A 1 87 ? 11.157 5.661 11.355 1.00 96.75 87 ASP A C 1
ATOM 711 O O . ASP A 1 87 ? 10.753 6.102 12.429 1.00 96.75 87 ASP A O 1
ATOM 715 N N . ALA A 1 88 ? 12.220 4.858 11.272 1.00 95.12 88 ALA A N 1
ATOM 716 C CA . ALA A 1 88 ? 13.017 4.449 12.431 1.00 95.12 88 ALA A CA 1
ATOM 717 C C . ALA A 1 88 ? 13.567 5.628 13.264 1.00 95.12 88 ALA A C 1
ATOM 719 O O . ALA A 1 88 ? 13.881 5.452 14.435 1.00 95.12 88 ALA A O 1
ATOM 720 N N . HIS A 1 89 ? 13.668 6.829 12.684 1.00 96.25 89 HIS A N 1
ATOM 721 C CA . HIS A 1 89 ? 14.122 8.039 13.372 1.00 96.25 89 HIS A CA 1
ATOM 722 C C . HIS A 1 89 ? 12.958 8.917 13.860 1.00 96.25 89 HIS A C 1
ATOM 724 O O . HIS A 1 89 ? 13.168 10.083 14.182 1.00 96.25 89 HIS A O 1
ATOM 730 N N . GLY A 1 90 ? 11.724 8.404 13.843 1.00 95.81 90 GLY A N 1
ATOM 731 C CA . GLY A 1 90 ? 10.524 9.151 14.222 1.00 95.81 90 GLY A CA 1
ATOM 732 C C . GLY A 1 90 ? 10.106 10.220 13.209 1.00 95.81 90 GLY A C 1
ATOM 733 O O . GLY A 1 90 ? 9.197 11.004 13.477 1.00 95.81 90 GLY A O 1
ATOM 734 N N . ARG A 1 91 ? 10.737 10.290 12.026 1.00 95.94 91 ARG A N 1
ATOM 735 C CA . ARG A 1 91 ? 10.376 11.304 11.028 1.00 95.94 91 ARG A CA 1
ATOM 736 C C . ARG A 1 91 ? 9.099 10.898 10.317 1.00 95.94 91 ARG A C 1
ATOM 738 O O . ARG A 1 91 ? 9.026 9.811 9.740 1.00 95.94 91 ARG A O 1
ATOM 745 N N . SER A 1 92 ? 8.128 11.806 10.307 1.00 95.06 92 SER A N 1
ATOM 746 C CA . SER A 1 92 ? 6.872 11.609 9.590 1.00 95.06 92 SER A CA 1
ATOM 747 C C . SER A 1 92 ? 7.110 11.489 8.083 1.00 95.06 92 SER A C 1
ATOM 749 O O . SER A 1 92 ? 7.851 12.265 7.470 1.00 95.06 92 SER A O 1
ATOM 751 N N . ARG A 1 93 ? 6.465 10.498 7.474 1.00 92.81 93 ARG A N 1
ATOM 752 C CA . ARG A 1 93 ? 6.411 10.286 6.034 1.00 92.81 93 ARG A CA 1
ATOM 753 C C . ARG A 1 93 ? 4.971 10.406 5.589 1.00 92.81 93 ARG A C 1
ATOM 755 O O . ARG A 1 93 ? 4.114 9.642 6.019 1.00 92.81 93 ARG A O 1
ATOM 762 N N . LYS A 1 94 ? 4.749 11.302 4.627 1.00 90.69 94 LYS A N 1
ATOM 763 C CA . LYS A 1 94 ? 3.426 11.507 4.032 1.00 90.69 94 LYS A CA 1
ATOM 764 C C . LYS A 1 94 ? 2.842 10.207 3.474 1.00 90.69 94 LYS A C 1
ATOM 766 O O . LYS A 1 94 ? 1.681 9.918 3.709 1.00 90.69 94 LYS A O 1
ATOM 771 N N . THR A 1 95 ? 3.644 9.441 2.722 1.00 94.06 95 THR A N 1
ATOM 772 C CA . THR A 1 95 ? 3.212 8.160 2.138 1.00 94.06 95 THR A CA 1
ATOM 773 C C . THR A 1 95 ? 4.332 7.126 2.095 1.00 94.06 95 THR A C 1
ATOM 775 O O . THR A 1 95 ? 5.489 7.441 1.790 1.00 94.06 95 THR A O 1
ATOM 778 N N . PHE A 1 96 ? 3.968 5.867 2.322 1.00 95.69 96 PHE A N 1
ATOM 779 C CA . PHE A 1 96 ? 4.800 4.689 2.119 1.00 95.69 96 PHE A CA 1
ATOM 780 C C . PHE A 1 96 ? 4.067 3.709 1.199 1.00 95.69 96 PHE A C 1
ATOM 782 O O . PHE A 1 96 ? 3.012 3.193 1.540 1.00 95.69 96 PHE A O 1
ATOM 789 N N . LYS A 1 97 ? 4.606 3.501 -0.004 1.00 95.00 97 LYS A N 1
ATOM 790 C CA . LYS A 1 97 ? 3.915 2.808 -1.102 1.00 95.00 97 LYS A CA 1
ATOM 791 C C . LYS A 1 97 ? 4.459 1.395 -1.277 1.00 95.00 97 LYS A C 1
ATOM 793 O O . LYS A 1 97 ? 5.680 1.230 -1.430 1.00 95.00 97 LYS A O 1
ATOM 798 N N . VAL A 1 98 ? 3.559 0.419 -1.308 1.00 96.19 98 VAL A N 1
ATOM 799 C CA . VAL A 1 98 ? 3.878 -1.010 -1.338 1.00 96.19 98 VAL A CA 1
ATOM 800 C C . VAL A 1 98 ? 2.993 -1.719 -2.362 1.00 96.19 98 VAL A C 1
ATOM 802 O O . VAL A 1 98 ? 1.874 -1.290 -2.631 1.00 96.19 98 VAL A O 1
ATOM 805 N N . ARG A 1 99 ? 3.515 -2.783 -2.971 1.00 95.06 99 ARG A N 1
ATOM 806 C CA . ARG A 1 99 ? 2.767 -3.673 -3.859 1.00 95.06 99 ARG A CA 1
ATOM 807 C C . ARG A 1 99 ? 3.068 -5.127 -3.505 1.00 95.06 99 ARG A C 1
ATOM 809 O O . ARG A 1 99 ? 4.239 -5.490 -3.431 1.00 95.06 99 ARG A O 1
ATOM 816 N N . ALA A 1 100 ? 2.037 -5.938 -3.318 1.00 96.19 100 ALA A N 1
ATOM 817 C CA . ALA A 1 100 ? 2.159 -7.376 -3.144 1.00 96.19 100 ALA A CA 1
ATOM 818 C C . ALA A 1 100 ? 2.320 -8.098 -4.489 1.00 96.19 100 ALA A C 1
ATOM 820 O O . ALA A 1 100 ? 1.910 -7.595 -5.539 1.00 96.19 100 ALA A O 1
ATOM 821 N N . GLU A 1 101 ? 2.962 -9.264 -4.453 1.00 92.75 101 GLU A N 1
ATOM 822 C CA . GLU A 1 101 ? 3.171 -10.104 -5.639 1.00 92.75 101 GLU A CA 1
ATOM 823 C C . GLU A 1 101 ? 1.936 -10.954 -5.958 1.00 92.75 101 GLU A C 1
ATOM 825 O O . GLU A 1 101 ? 1.722 -11.287 -7.119 1.00 92.75 101 GLU A O 1
ATOM 830 N N . SER A 1 102 ? 1.104 -11.254 -4.953 1.00 93.81 102 SER A N 1
ATOM 831 C CA . SER A 1 102 ? -0.108 -12.058 -5.102 1.00 93.81 102 SER A CA 1
ATOM 832 C C . SER A 1 102 ? -1.351 -11.376 -4.501 1.00 93.81 102 SER A C 1
ATOM 834 O O . SER A 1 102 ? -1.222 -10.583 -3.559 1.00 93.81 102 SER A O 1
ATOM 836 N N . PRO A 1 103 ? -2.566 -11.707 -4.987 1.00 94.56 103 PRO A N 1
ATOM 837 C CA . PRO A 1 103 ? -3.816 -11.219 -4.400 1.00 94.56 103 PRO A CA 1
ATOM 838 C C . PRO A 1 103 ? -4.009 -11.687 -2.953 1.00 94.56 103 PRO A C 1
ATOM 840 O O . PRO A 1 103 ? -4.544 -10.957 -2.123 1.00 94.56 103 PRO A O 1
ATOM 843 N N . ARG A 1 104 ? -3.545 -12.902 -2.638 1.00 96.00 104 ARG A N 1
ATOM 844 C CA . ARG A 1 104 ? -3.639 -13.477 -1.293 1.00 96.00 104 ARG A CA 1
ATOM 845 C C . ARG A 1 104 ? -2.761 -12.721 -0.302 1.00 96.00 104 ARG A C 1
ATOM 847 O O . ARG A 1 104 ? -3.233 -12.363 0.770 1.00 96.00 104 ARG A O 1
ATOM 854 N N . ASP A 1 105 ? -1.511 -12.444 -0.674 1.00 96.69 105 ASP A N 1
ATOM 855 C CA . ASP A 1 105 ? -0.621 -11.625 0.153 1.00 96.69 105 ASP A CA 1
ATOM 856 C C . ASP A 1 105 ? -1.230 -10.247 0.380 1.00 96.69 105 ASP A C 1
ATOM 858 O O . ASP A 1 105 ? -1.251 -9.761 1.504 1.00 96.69 105 ASP A O 1
ATOM 862 N N . PHE A 1 106 ? -1.765 -9.632 -0.674 1.00 97.06 106 PHE A N 1
ATOM 863 C CA . PHE A 1 106 ? -2.419 -8.333 -0.579 1.00 97.06 106 PHE A CA 1
ATOM 864 C C . PHE A 1 106 ? -3.537 -8.311 0.470 1.00 97.06 106 PHE A C 1
ATOM 866 O O . PHE A 1 106 ? -3.503 -7.459 1.355 1.00 97.06 106 PHE A O 1
ATOM 873 N N . ALA A 1 107 ? -4.473 -9.262 0.409 1.00 97.12 107 ALA A N 1
ATOM 874 C CA . ALA A 1 107 ? -5.568 -9.365 1.372 1.00 97.12 107 ALA A CA 1
ATOM 875 C C . ALA A 1 107 ? -5.056 -9.575 2.809 1.00 97.12 107 ALA A C 1
ATOM 877 O O . ALA A 1 107 ? -5.432 -8.821 3.705 1.00 97.12 107 ALA A O 1
ATOM 878 N N . ASN A 1 108 ? -4.123 -10.516 3.005 1.00 97.81 108 ASN A N 1
ATOM 879 C CA . ASN A 1 108 ? -3.524 -10.796 4.316 1.00 97.81 108 ASN A CA 1
ATOM 880 C C . ASN A 1 108 ? -2.836 -9.558 4.913 1.00 97.81 108 ASN A C 1
ATOM 882 O O . ASN A 1 108 ? -2.903 -9.309 6.117 1.00 97.81 108 ASN A O 1
ATOM 886 N N . TRP A 1 109 ? -2.147 -8.781 4.073 1.00 98.25 109 TRP A N 1
ATOM 887 C CA . TRP A 1 109 ? -1.473 -7.560 4.495 1.00 98.25 109 TRP A CA 1
ATOM 888 C C . TRP A 1 109 ? -2.462 -6.473 4.906 1.00 98.25 109 TRP A C 1
ATOM 890 O O . TRP A 1 109 ? -2.254 -5.856 5.949 1.00 98.25 109 TRP A O 1
ATOM 900 N N . LEU A 1 110 ? -3.527 -6.244 4.131 1.00 98.00 110 LEU A N 1
ATOM 901 C CA . LEU A 1 110 ? -4.561 -5.269 4.491 1.00 98.00 110 LEU A CA 1
ATOM 902 C C . LEU A 1 110 ? -5.225 -5.626 5.824 1.00 98.00 110 LEU A C 1
ATOM 904 O O . LEU A 1 110 ? -5.282 -4.782 6.713 1.00 98.00 110 LEU A O 1
ATOM 908 N N . GLU A 1 111 ? -5.628 -6.886 6.000 1.00 98.06 111 GLU A N 1
ATOM 909 C CA . GLU A 1 111 ? -6.259 -7.359 7.235 1.00 98.06 111 GLU A CA 1
ATOM 910 C C . GLU A 1 111 ? -5.351 -7.156 8.458 1.00 98.06 111 GLU A C 1
ATOM 912 O O . GLU A 1 111 ? -5.776 -6.617 9.485 1.00 98.06 111 GLU A O 1
ATOM 917 N N . ALA A 1 112 ? -4.074 -7.535 8.344 1.00 98.25 112 ALA A N 1
ATOM 918 C CA . ALA A 1 112 ? -3.119 -7.403 9.438 1.00 98.25 112 ALA A CA 1
ATOM 919 C C . ALA A 1 112 ? -2.807 -5.938 9.778 1.00 98.25 112 ALA A C 1
ATOM 921 O O . ALA A 1 112 ? -2.685 -5.584 10.955 1.00 98.25 112 ALA A O 1
ATOM 922 N N . LEU A 1 113 ? -2.709 -5.072 8.765 1.00 98.44 113 LEU A N 1
ATOM 923 C CA . LEU A 1 113 ? -2.516 -3.637 8.958 1.00 98.44 113 LEU A CA 1
ATOM 924 C C . LEU A 1 113 ? -3.744 -2.991 9.611 1.00 98.44 113 LEU A C 1
ATOM 926 O O . LEU A 1 113 ? -3.587 -2.206 10.546 1.00 98.44 113 LEU A O 1
ATOM 930 N N . ASP A 1 114 ? -4.955 -3.352 9.191 1.00 98.25 114 ASP A N 1
ATOM 931 C CA . ASP A 1 114 ? -6.192 -2.838 9.784 1.00 98.25 114 ASP A CA 1
ATOM 932 C C . ASP A 1 114 ? -6.378 -3.303 11.231 1.00 98.25 114 ASP A C 1
ATOM 934 O O . ASP A 1 114 ? -6.822 -2.527 12.081 1.00 98.25 114 ASP A O 1
ATOM 938 N N . ALA A 1 115 ? -6.002 -4.544 11.554 1.00 98.00 115 ALA A N 1
ATOM 939 C CA . ALA A 1 115 ? -5.968 -5.023 12.934 1.00 98.00 115 ALA A CA 1
ATOM 940 C C . ALA A 1 115 ? -4.999 -4.195 13.800 1.00 98.00 115 ALA A C 1
ATOM 942 O O . ALA A 1 115 ? -5.371 -3.741 14.884 1.00 98.00 115 ALA A O 1
ATOM 943 N N . CYS A 1 116 ? -3.793 -3.926 13.290 1.00 98.31 116 CYS A N 1
ATOM 944 C CA . CYS A 1 116 ? -2.797 -3.086 13.959 1.00 98.31 116 CYS A CA 1
ATOM 945 C C . CYS A 1 116 ? -3.309 -1.656 14.199 1.00 98.31 116 CYS A C 1
ATOM 947 O O . CYS A 1 116 ? -3.179 -1.119 15.300 1.00 98.31 116 CYS A O 1
ATOM 949 N N . LEU A 1 117 ? -3.921 -1.036 13.185 1.00 98.19 117 LEU A N 1
ATOM 950 C CA . LEU A 1 117 ? -4.456 0.324 13.289 1.00 98.19 117 LEU A CA 1
ATOM 951 C C . LEU A 1 117 ? -5.639 0.416 14.255 1.00 98.19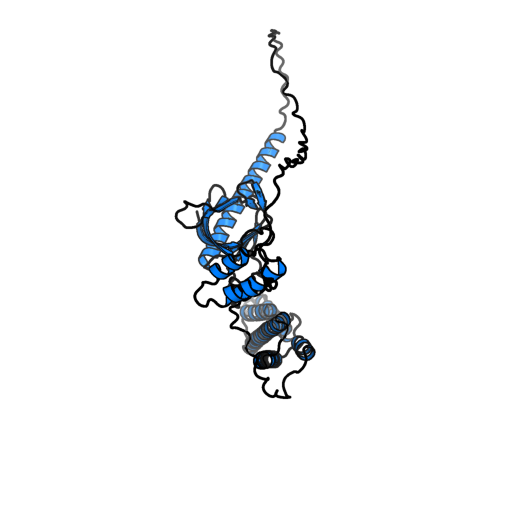 117 LEU A C 1
ATOM 953 O O . LEU A 1 117 ? -5.721 1.382 15.012 1.00 98.19 117 LEU A O 1
ATOM 957 N N . ARG A 1 118 ? -6.539 -0.576 14.263 1.00 98.25 118 ARG A N 1
ATOM 958 C CA . ARG A 1 118 ? -7.645 -0.633 15.232 1.00 98.25 118 ARG A CA 1
ATOM 959 C C . ARG A 1 118 ? -7.128 -0.683 16.664 1.00 98.25 118 ARG A C 1
ATOM 961 O O . ARG A 1 118 ? -7.618 0.079 17.492 1.00 98.25 118 ARG A O 1
ATOM 968 N N . ARG A 1 119 ? -6.115 -1.511 16.939 1.00 98.06 119 ARG A N 1
ATOM 969 C CA . ARG A 1 119 ? -5.526 -1.585 18.280 1.00 98.06 119 ARG A CA 1
ATOM 970 C C . ARG A 1 119 ? -4.888 -0.261 18.695 1.00 98.06 119 ARG A C 1
ATOM 972 O O . ARG A 1 119 ? -5.241 0.264 19.739 1.00 98.06 119 ARG A O 1
ATOM 979 N N . LEU A 1 120 ? -4.051 0.333 17.839 1.00 97.69 120 LEU A N 1
ATOM 980 C CA . LEU A 1 120 ? -3.404 1.620 18.133 1.00 97.69 120 LEU A CA 1
ATOM 981 C C . LEU A 1 120 ? -4.407 2.746 18.423 1.00 97.69 120 LEU A C 1
ATOM 983 O O . LEU A 1 120 ? -4.130 3.624 19.237 1.00 97.69 120 LEU A O 1
ATOM 987 N N . ARG A 1 121 ? -5.563 2.745 17.749 1.00 98.12 121 ARG A N 1
ATOM 988 C CA . ARG A 1 121 ? -6.647 3.701 18.023 1.00 98.12 121 ARG A CA 1
ATOM 989 C C . ARG A 1 121 ? -7.309 3.426 19.372 1.00 98.12 121 ARG A C 1
ATOM 991 O O . ARG A 1 121 ? -7.479 4.366 20.138 1.00 98.12 121 ARG A O 1
ATOM 998 N N . GLY A 1 122 ? -7.599 2.162 19.684 1.00 97.62 122 GLY A N 1
ATOM 999 C CA . GLY A 1 122 ? -8.125 1.763 20.992 1.00 97.62 122 GLY A CA 1
ATOM 1000 C C . GLY A 1 122 ? -7.194 2.146 22.146 1.00 97.62 122 GLY A C 1
ATOM 1001 O O . GLY A 1 122 ? -7.647 2.732 23.127 1.00 97.62 122 GLY A O 1
ATOM 1002 N N . ASP A 1 123 ? -5.889 1.911 21.994 1.00 96.88 123 ASP A N 1
ATOM 1003 C CA . ASP A 1 123 ? -4.879 2.276 22.994 1.00 96.88 123 ASP A CA 1
ATOM 1004 C C . ASP A 1 123 ? -4.810 3.801 23.193 1.00 96.88 123 ASP A C 1
ATOM 1006 O O . ASP A 1 123 ? -4.766 4.290 24.324 1.00 96.88 123 ASP A O 1
ATOM 1010 N N . ALA A 1 124 ? -4.858 4.576 22.102 1.00 96.62 124 ALA A N 1
ATOM 1011 C CA . ALA A 1 124 ? -4.859 6.037 22.163 1.00 96.62 124 ALA A CA 1
ATOM 1012 C C . ALA A 1 124 ? -6.124 6.600 22.838 1.00 96.62 124 ALA A C 1
ATOM 1014 O O . ALA A 1 124 ? -6.038 7.544 23.627 1.00 96.62 124 ALA A O 1
ATOM 1015 N N . GLU A 1 125 ? -7.294 6.016 22.568 1.00 96.56 125 GLU A N 1
ATOM 1016 C CA . GLU A 1 125 ? -8.548 6.384 23.231 1.00 96.56 125 GLU A CA 1
ATOM 1017 C C . GLU A 1 125 ? -8.530 6.033 24.723 1.00 96.56 125 GLU A C 1
ATOM 1019 O O . GLU A 1 125 ? -8.937 6.854 25.548 1.00 96.56 125 GLU A O 1
ATOM 1024 N N . ALA A 1 126 ? -8.018 4.853 25.087 1.00 95.12 126 ALA A N 1
ATOM 1025 C CA . ALA A 1 126 ? -7.877 4.435 26.480 1.00 95.12 126 ALA A CA 1
ATOM 1026 C C . ALA A 1 126 ? -6.956 5.387 27.266 1.00 95.12 126 ALA A C 1
ATOM 1028 O O . ALA A 1 126 ? -7.321 5.840 28.354 1.00 95.12 126 ALA A O 1
ATOM 1029 N N . MET A 1 127 ? -5.813 5.778 26.686 1.00 94.62 127 MET A N 1
ATOM 1030 C CA . MET A 1 127 ? -4.918 6.781 27.280 1.00 94.62 127 MET A CA 1
ATOM 1031 C C . MET A 1 127 ? -5.591 8.152 27.432 1.00 94.62 127 MET A C 1
ATOM 1033 O O . MET A 1 127 ? -5.413 8.816 28.457 1.00 94.62 127 MET A O 1
ATOM 1037 N N . SER A 1 128 ? -6.392 8.578 26.447 1.00 93.25 128 SER A N 1
ATOM 1038 C CA . SER A 1 128 ? -7.133 9.842 26.529 1.00 93.25 128 SER A CA 1
ATOM 1039 C C . SER A 1 128 ? -8.207 9.826 27.622 1.00 93.25 128 SER A C 1
ATOM 1041 O O . SER A 1 128 ? -8.410 10.850 28.275 1.00 93.25 128 SER A O 1
ATOM 1043 N N . ARG A 1 129 ? -8.890 8.694 27.847 1.00 92.94 129 ARG A N 1
ATOM 1044 C CA . ARG A 1 129 ? -9.882 8.555 28.930 1.00 92.94 129 ARG A CA 1
ATOM 1045 C C . ARG A 1 129 ? -9.219 8.570 30.303 1.00 92.94 129 ARG A C 1
ATOM 1047 O O . ARG A 1 129 ? -9.640 9.343 31.155 1.00 92.94 129 ARG A O 1
ATOM 1054 N N . SER A 1 130 ? -8.138 7.807 30.476 1.00 92.25 130 SER A N 1
ATOM 1055 C CA . SER A 1 130 ? -7.379 7.769 31.734 1.00 92.25 130 SER A CA 1
ATOM 1056 C C . SER A 1 130 ? -6.808 9.142 32.107 1.00 92.25 130 SER A C 1
ATOM 1058 O O . SER A 1 130 ? -6.874 9.548 33.266 1.00 92.25 130 SER A O 1
ATOM 1060 N N . SER A 1 131 ? -6.332 9.904 31.115 1.00 89.25 131 SER A N 1
ATOM 1061 C CA . SER A 1 131 ? -5.861 11.275 31.337 1.00 89.25 131 SER A CA 1
ATOM 1062 C C . SER A 1 131 ? -6.987 12.192 31.822 1.00 89.25 131 SER A C 1
ATOM 1064 O O . SER A 1 131 ? -6.766 12.983 32.729 1.00 89.25 131 SER A O 1
ATOM 1066 N N . ASN A 1 132 ? -8.199 12.076 31.269 1.00 85.25 132 ASN A N 1
ATOM 1067 C CA . ASN A 1 132 ? -9.338 12.903 31.679 1.00 85.25 132 ASN A CA 1
ATOM 1068 C C . ASN A 1 132 ? -9.883 12.518 33.064 1.00 85.25 132 ASN A C 1
ATOM 1070 O O . ASN A 1 132 ? -10.260 13.402 33.831 1.00 85.25 132 ASN A O 1
ATOM 1074 N N . GLU A 1 133 ? -9.889 11.230 33.414 1.00 84.44 133 GLU A N 1
ATOM 1075 C CA . GLU A 1 133 ? -10.314 10.764 34.743 1.00 84.44 133 GLU A CA 1
ATOM 1076 C C . GLU A 1 133 ? -9.377 11.244 35.858 1.00 84.44 133 GLU A C 1
ATOM 1078 O O . GLU A 1 133 ? -9.848 11.603 36.935 1.00 84.44 133 GLU A O 1
ATOM 1083 N N . ALA A 1 134 ? -8.070 11.346 35.590 1.00 81.81 134 ALA A N 1
ATOM 1084 C CA . ALA A 1 134 ? -7.106 11.878 36.555 1.00 81.81 134 ALA A CA 1
ATOM 1085 C C . ALA A 1 134 ? -7.386 13.345 36.945 1.00 81.81 134 ALA A C 1
ATOM 1087 O O . ALA A 1 134 ? -7.101 13.740 38.074 1.00 81.81 134 ALA A O 1
ATOM 1088 N N . TRP A 1 135 ? -7.974 14.140 36.043 1.00 79.69 135 TRP A N 1
ATOM 1089 C CA . TRP A 1 135 ? -8.383 15.524 36.323 1.00 79.69 135 TRP A CA 1
ATOM 1090 C C . TRP A 1 135 ? -9.815 15.636 36.853 1.00 79.69 135 TRP A C 1
ATOM 1092 O O . TRP A 1 135 ? -10.122 16.573 37.584 1.00 79.69 135 TRP A O 1
ATOM 1102 N N . ALA A 1 136 ? -10.691 14.700 36.482 1.00 76.12 136 ALA A N 1
ATOM 1103 C CA . ALA A 1 136 ? -12.085 14.674 36.916 1.00 76.12 136 ALA A CA 1
ATOM 1104 C C . ALA A 1 136 ? -12.289 14.000 38.280 1.00 76.12 136 ALA A C 1
ATOM 1106 O O . ALA A 1 136 ? -13.419 13.987 38.773 1.00 76.12 136 ALA A O 1
ATOM 1107 N N . ALA A 1 137 ? -11.232 13.457 38.898 1.00 69.94 137 ALA A N 1
ATOM 1108 C CA . ALA A 1 137 ? -11.280 13.007 40.279 1.00 69.94 137 ALA A CA 1
ATOM 1109 C C . ALA A 1 137 ? -11.779 14.181 41.139 1.00 69.94 137 ALA A C 1
ATOM 1111 O O . ALA A 1 137 ? -11.081 15.196 41.242 1.00 69.94 137 ALA A O 1
ATOM 1112 N N . PRO A 1 138 ? -12.997 14.096 41.713 1.00 71.69 138 PRO A N 1
ATOM 1113 C CA . PRO A 1 138 ? -13.527 15.166 42.530 1.00 71.69 138 PRO A CA 1
ATOM 1114 C C . PRO A 1 138 ? -12.503 15.394 43.626 1.00 71.69 138 PRO A C 1
ATOM 1116 O O . PRO A 1 138 ? -12.124 14.446 44.317 1.00 71.69 138 PRO A O 1
ATOM 1119 N N . HIS A 1 139 ? -12.021 16.631 43.753 1.00 67.94 139 HIS A N 1
ATOM 1120 C CA . HIS A 1 139 ? -11.318 17.053 44.948 1.00 67.94 139 HIS A CA 1
ATOM 1121 C C . HIS A 1 139 ? -12.261 16.740 46.103 1.00 67.94 139 HIS A C 1
ATOM 1123 O O . HIS A 1 139 ? -13.167 17.518 46.396 1.00 67.94 139 HIS A O 1
ATOM 1129 N N . THR A 1 140 ? -12.111 15.561 46.707 1.00 67.88 140 THR A N 1
ATOM 1130 C CA . THR A 1 140 ? -12.798 15.227 47.939 1.00 67.88 140 THR A CA 1
ATOM 1131 C C . THR A 1 140 ? -12.427 16.371 48.858 1.00 67.88 140 THR A C 1
ATOM 1133 O O . THR A 1 140 ? -11.220 16.577 49.053 1.00 67.88 140 THR A O 1
ATOM 1136 N N . PRO A 1 141 ? -13.398 17.177 49.326 1.00 65.12 141 PRO A N 1
ATOM 1137 C CA . PRO A 1 141 ? -13.097 18.271 50.219 1.00 65.12 141 PRO A CA 1
ATOM 1138 C C . PRO A 1 141 ? -12.303 17.648 51.350 1.00 65.12 141 PRO A C 1
ATOM 1140 O O . PRO A 1 141 ? -12.776 16.734 52.028 1.00 65.12 141 PRO A O 1
ATOM 1143 N N . ARG A 1 142 ? -11.033 18.046 51.432 1.00 59.34 142 ARG A N 1
ATOM 1144 C CA . ARG A 1 142 ? -10.094 17.579 52.435 1.00 59.34 142 ARG A CA 1
ATOM 1145 C C . ARG A 1 142 ? -10.736 17.953 53.757 1.00 59.34 142 ARG A C 1
ATOM 1147 O O . ARG A 1 142 ? -10.704 19.120 54.134 1.00 59.34 142 ARG A O 1
ATOM 1154 N N . SER A 1 143 ? -11.411 16.981 54.370 1.00 59.22 143 SER A N 1
ATOM 1155 C CA . SER A 1 143 ? -12.084 17.140 55.648 1.00 59.22 143 SER A CA 1
ATOM 1156 C C . SER A 1 143 ? -11.047 17.701 56.603 1.00 59.22 143 SER A C 1
ATOM 1158 O O . SER A 1 143 ? -10.055 17.044 56.926 1.00 59.22 143 SER A O 1
ATOM 1160 N N . SER A 1 144 ? -11.224 18.970 56.954 1.00 54.31 144 SER A N 1
ATOM 1161 C CA . SER A 1 144 ? -10.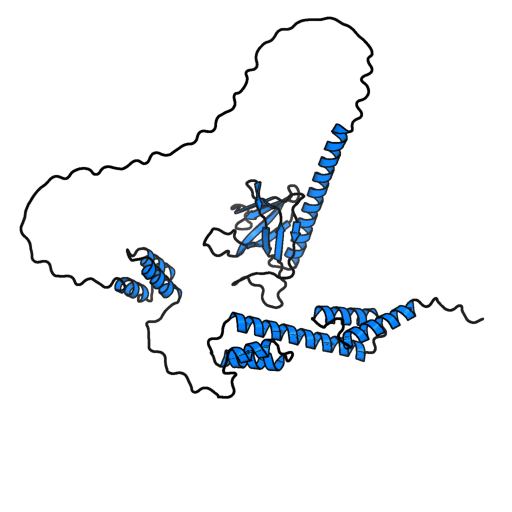394 19.705 57.889 1.00 54.31 144 SER A CA 1
ATOM 1162 C C . SER A 1 144 ? -10.704 19.209 59.301 1.00 54.31 144 SER A C 1
ATOM 1164 O O . SER A 1 144 ? -11.275 19.924 60.118 1.00 54.31 144 SER A O 1
ATOM 1166 N N . GLY A 1 145 ? -10.371 17.949 59.577 1.00 56.06 145 GLY A N 1
ATOM 1167 C CA . GLY A 1 145 ? -10.233 17.435 60.930 1.00 56.06 145 GLY A CA 1
ATOM 1168 C C . GLY A 1 145 ? -8.892 17.911 61.463 1.00 56.06 145 GLY A C 1
ATOM 1169 O O . GLY A 1 145 ? -7.849 17.374 61.096 1.00 56.06 145 GLY A O 1
ATOM 1170 N N . GLY A 1 146 ? -8.921 18.981 62.255 1.00 57.66 146 GLY A N 1
ATOM 1171 C CA . GLY A 1 146 ? -7.737 19.582 62.848 1.00 57.66 146 GLY A CA 1
ATOM 1172 C C . GLY A 1 146 ? -6.932 18.588 63.683 1.00 57.66 146 GLY A C 1
ATOM 1173 O O . GLY A 1 146 ? -7.471 17.890 64.537 1.00 57.66 146 GLY A O 1
ATOM 1174 N N . ARG A 1 147 ? -5.617 18.591 63.477 1.00 51.31 147 ARG A N 1
ATOM 1175 C CA . ARG A 1 147 ? -4.654 18.204 64.504 1.00 51.31 147 ARG A CA 1
ATOM 1176 C C . ARG A 1 147 ? -3.413 19.071 64.340 1.00 51.31 147 ARG A C 1
ATOM 1178 O O . ARG A 1 147 ? -2.602 18.860 63.444 1.00 51.31 147 ARG A O 1
ATOM 1185 N N . GLN A 1 148 ? -3.346 20.111 65.168 1.00 51.56 148 GLN A N 1
ATOM 1186 C CA . GLN A 1 148 ? -2.124 20.854 65.446 1.00 51.56 148 GLN A CA 1
ATOM 1187 C C . GLN A 1 148 ? -1.189 19.926 66.215 1.00 51.56 148 GLN A C 1
ATOM 1189 O O . GLN A 1 148 ? -1.442 19.685 67.388 1.00 51.56 148 GLN A O 1
ATOM 1194 N N . GLU A 1 149 ? -0.115 19.448 65.595 1.00 48.97 149 GLU A N 1
ATOM 1195 C CA . GLU A 1 149 ? 1.077 19.033 66.335 1.00 48.97 149 GLU A CA 1
ATOM 1196 C C . GLU A 1 149 ? 2.319 19.556 65.599 1.00 48.97 149 GLU A C 1
ATOM 1198 O O . GLU A 1 149 ? 2.664 19.125 64.504 1.00 48.97 149 GLU A O 1
ATOM 1203 N N . SER A 1 150 ? 2.899 20.579 66.227 1.00 52.06 150 SER A N 1
ATOM 1204 C CA . SER A 1 150 ? 4.323 20.702 66.539 1.00 52.06 150 SER A CA 1
ATOM 1205 C C . SER A 1 150 ? 5.344 20.656 65.400 1.00 52.06 150 SER A C 1
ATOM 1207 O O . SER A 1 150 ? 5.769 19.613 64.920 1.00 52.06 150 SER A O 1
ATOM 1209 N N . VAL A 1 151 ? 5.818 21.864 65.105 1.00 48.28 151 VAL A N 1
ATOM 1210 C CA . VAL A 1 151 ? 7.139 22.248 64.600 1.00 48.28 151 VAL A CA 1
ATOM 1211 C C . VAL A 1 151 ? 8.266 21.294 65.027 1.00 48.28 151 VAL A C 1
ATOM 1213 O O . VAL A 1 151 ? 8.537 21.140 66.216 1.00 48.28 151 VAL A O 1
ATOM 1216 N N . SER A 1 152 ? 9.023 20.793 64.054 1.00 45.81 152 SER A N 1
ATOM 1217 C CA . SER A 1 152 ? 10.470 20.625 64.205 1.00 45.81 152 SER A CA 1
ATOM 1218 C C . SER A 1 152 ? 11.151 21.004 62.895 1.00 45.81 152 SER A C 1
ATOM 1220 O O . SER A 1 152 ? 10.938 20.363 61.865 1.00 45.81 152 SER A O 1
ATOM 1222 N N . SER A 1 153 ? 11.925 22.085 62.963 1.00 56.31 153 SER A N 1
ATOM 1223 C CA . SER A 1 153 ? 12.874 22.536 61.952 1.00 56.31 153 SER A CA 1
ATOM 1224 C C . SER A 1 153 ? 13.853 21.422 61.599 1.00 56.31 153 SER A C 1
ATOM 1226 O O . SER A 1 153 ? 14.470 20.855 62.500 1.00 56.31 153 SER A O 1
ATOM 1228 N N . ILE A 1 154 ? 14.041 21.176 60.310 1.00 45.47 154 ILE A N 1
ATOM 1229 C CA . ILE A 1 154 ? 15.285 20.633 59.776 1.00 45.47 154 ILE A CA 1
ATOM 1230 C C . ILE A 1 154 ? 15.600 21.479 58.546 1.00 45.47 154 ILE A C 1
ATOM 1232 O O . ILE A 1 154 ? 14.872 21.470 57.552 1.00 45.47 154 ILE A O 1
ATOM 1236 N N . ASP A 1 155 ? 16.616 22.315 58.732 1.00 54.12 155 ASP A N 1
ATOM 1237 C CA . ASP A 1 155 ? 17.436 22.884 57.679 1.00 54.12 155 ASP A CA 1
ATOM 1238 C C . ASP A 1 155 ? 18.066 21.729 56.903 1.00 54.12 155 ASP A C 1
ATOM 1240 O O . ASP A 1 155 ? 18.630 20.828 57.517 1.00 54.12 155 ASP A O 1
ATOM 1244 N N . ASP A 1 156 ? 17.979 21.763 55.580 1.00 46.91 156 ASP A N 1
ATOM 1245 C CA . ASP A 1 156 ? 19.053 21.251 54.737 1.00 46.91 156 ASP A CA 1
ATOM 1246 C C . ASP A 1 156 ? 18.961 21.934 53.369 1.00 46.91 156 ASP A C 1
ATOM 1248 O O . ASP A 1 156 ? 18.035 21.739 52.573 1.00 46.91 156 ASP A O 1
ATOM 1252 N N . ASP A 1 157 ? 19.937 22.820 53.192 1.00 52.88 157 ASP A N 1
ATOM 1253 C CA . ASP A 1 157 ? 20.434 23.380 51.950 1.00 52.88 157 ASP A CA 1
ATOM 1254 C C . ASP A 1 157 ? 20.823 22.289 50.928 1.00 52.88 157 ASP A C 1
ATOM 1256 O O . ASP A 1 157 ? 20.944 21.108 51.238 1.00 52.88 157 ASP A O 1
ATOM 1260 N N . ASP A 1 158 ? 21.089 22.748 49.704 1.00 46.81 158 ASP A N 1
ATOM 1261 C CA . ASP A 1 158 ? 21.631 22.027 48.544 1.00 46.81 158 ASP A CA 1
ATOM 1262 C C . ASP A 1 158 ? 20.634 21.324 47.613 1.00 46.81 158 ASP A C 1
ATOM 1264 O O . ASP A 1 158 ? 20.416 20.119 47.668 1.00 46.81 158 ASP A O 1
ATOM 1268 N N . TYR A 1 159 ? 20.199 22.054 46.576 1.00 39.25 159 TYR A N 1
ATOM 1269 C CA . TYR A 1 159 ? 20.331 21.530 45.210 1.00 39.25 159 TYR A CA 1
ATOM 1270 C C . TYR A 1 159 ? 20.534 22.665 44.184 1.00 39.25 159 TYR A C 1
ATOM 1272 O O . TYR A 1 159 ? 19.728 23.599 44.123 1.00 39.25 159 TYR A O 1
ATOM 1280 N N . PRO A 1 160 ? 21.598 22.620 43.356 1.00 53.84 160 PRO A N 1
ATOM 1281 C CA . PRO A 1 160 ? 21.969 23.735 42.498 1.00 53.84 160 PRO A CA 1
ATOM 1282 C C . PRO A 1 160 ? 21.154 23.790 41.202 1.00 53.84 160 PRO A C 1
ATOM 1284 O O . PRO A 1 160 ? 20.885 22.791 40.533 1.00 53.84 160 PRO A O 1
ATOM 1287 N N . ALA A 1 161 ? 20.848 25.024 40.808 1.00 47.41 161 ALA A N 1
ATOM 1288 C CA . ALA A 1 161 ? 20.270 25.393 39.529 1.00 47.41 161 ALA A CA 1
ATOM 1289 C C . ALA A 1 161 ? 21.185 24.997 38.356 1.00 47.41 161 ALA A C 1
ATOM 1291 O O . ALA A 1 161 ? 22.264 25.566 38.159 1.00 47.41 161 ALA A O 1
ATOM 1292 N N . VAL A 1 162 ? 20.721 24.075 37.509 1.00 43.22 162 VAL A N 1
ATOM 1293 C CA . VAL A 1 162 ? 21.348 23.831 36.206 1.00 43.22 162 VAL A CA 1
ATOM 1294 C C . VAL A 1 162 ? 20.852 24.876 35.213 1.00 43.22 162 VAL A C 1
ATOM 1296 O O . VAL A 1 162 ? 19.718 24.867 34.737 1.00 43.22 162 VAL A O 1
ATOM 1299 N N . ARG A 1 163 ? 21.774 25.799 34.938 1.00 42.47 163 ARG A N 1
ATOM 1300 C CA . ARG A 1 163 ? 21.753 26.840 33.913 1.00 42.47 163 ARG A CA 1
ATOM 1301 C C . ARG A 1 163 ? 21.315 26.344 32.535 1.00 42.47 163 ARG A C 1
ATOM 1303 O O . ARG A 1 163 ? 21.806 25.343 32.017 1.00 42.47 163 ARG A O 1
ATOM 1310 N N . ALA A 1 164 ? 20.522 27.200 31.897 1.00 47.62 164 ALA A N 1
ATOM 1311 C CA . ALA A 1 164 ? 20.333 27.293 30.459 1.00 47.62 164 ALA A CA 1
ATOM 1312 C C . ALA A 1 164 ? 21.673 27.252 29.698 1.00 47.62 164 ALA A C 1
ATOM 1314 O O . ALA A 1 164 ? 22.573 28.052 29.963 1.00 47.62 164 ALA A O 1
ATOM 1315 N N . SER A 1 165 ? 21.784 26.341 28.727 1.00 43.00 165 SER A N 1
ATOM 1316 C CA . SER A 1 165 ? 22.886 26.326 27.766 1.00 43.00 165 SER A CA 1
ATOM 1317 C C . SER A 1 165 ? 22.504 27.075 26.499 1.00 43.00 165 SER A C 1
ATOM 1319 O O . SER A 1 165 ? 21.470 26.836 25.876 1.00 43.00 165 SER A O 1
ATOM 1321 N N . MET A 1 166 ? 23.383 28.010 26.171 1.00 41.00 166 MET A N 1
ATOM 1322 C CA . MET A 1 166 ? 23.291 28.986 25.108 1.00 41.00 166 MET A CA 1
ATOM 1323 C C . MET A 1 166 ? 23.439 28.386 23.711 1.00 41.00 166 MET A C 1
ATOM 1325 O O . MET A 1 166 ? 24.224 27.470 23.464 1.00 41.00 166 MET A O 1
ATOM 1329 N N . ALA A 1 167 ? 22.747 29.030 22.775 1.00 49.19 167 ALA A N 1
ATOM 1330 C CA . ALA A 1 167 ? 23.055 29.015 21.359 1.00 49.19 167 ALA A CA 1
ATOM 1331 C C . ALA A 1 167 ? 24.520 29.424 21.120 1.00 49.19 167 ALA A C 1
ATOM 1333 O O . ALA A 1 167 ? 24.936 30.524 21.474 1.00 49.19 167 ALA A O 1
ATOM 1334 N N . SER A 1 168 ? 25.292 28.553 20.474 1.00 42.88 168 SER A N 1
ATOM 1335 C CA . SER A 1 168 ? 26.585 28.904 19.885 1.00 42.88 168 SER A CA 1
ATOM 1336 C C . SER A 1 168 ? 26.521 28.698 18.381 1.00 42.88 168 SER A C 1
ATOM 1338 O O . SER A 1 168 ? 26.587 27.581 17.866 1.00 42.88 168 SER A O 1
ATOM 1340 N N . GLN A 1 169 ? 26.388 29.822 17.683 1.00 43.22 169 GLN A N 1
ATOM 1341 C CA . GLN A 1 169 ? 26.683 29.956 16.267 1.00 43.22 169 GLN A CA 1
ATOM 1342 C C . GLN A 1 169 ? 28.174 29.658 16.062 1.00 43.22 169 GLN A C 1
ATOM 1344 O O . GLN A 1 169 ? 29.033 30.375 16.567 1.00 43.22 169 GLN A O 1
ATOM 1349 N N . ARG A 1 170 ? 28.497 28.592 15.324 1.00 41.59 170 ARG A N 1
ATOM 1350 C CA . ARG A 1 170 ? 29.850 28.367 14.802 1.00 41.59 170 ARG A CA 1
ATOM 1351 C C . ARG A 1 170 ? 29.912 28.847 13.359 1.00 41.59 170 ARG A C 1
ATOM 1353 O O . ARG A 1 170 ? 29.595 28.112 12.427 1.00 41.59 170 ARG A O 1
ATOM 1360 N N . THR A 1 171 ? 30.352 30.086 13.195 1.00 45.53 171 THR A N 1
ATOM 1361 C CA . THR A 1 171 ? 30.979 30.586 11.973 1.00 45.53 171 THR A CA 1
ATOM 1362 C C . THR A 1 171 ? 32.293 29.829 11.745 1.00 45.53 171 THR A C 1
ATOM 1364 O O . THR A 1 171 ? 33.130 29.710 12.639 1.00 45.53 171 THR A O 1
ATOM 1367 N N . ARG A 1 172 ? 32.470 29.256 10.549 1.00 43.12 172 ARG A N 1
ATOM 1368 C CA . ARG A 1 172 ? 33.751 28.682 10.111 1.00 43.12 172 ARG A CA 1
ATOM 1369 C C . ARG A 1 172 ? 34.610 29.785 9.483 1.00 43.12 172 ARG A C 1
ATOM 1371 O O . ARG A 1 172 ? 34.095 30.490 8.615 1.00 43.12 172 ARG A O 1
ATOM 1378 N N . PRO A 1 173 ? 35.896 29.913 9.846 1.00 49.25 173 PRO A N 1
ATOM 1379 C CA . PRO A 1 173 ? 36.805 30.817 9.163 1.00 49.25 173 PRO A CA 1
ATOM 1380 C C . PRO A 1 173 ? 37.303 30.206 7.846 1.00 49.25 173 PRO A C 1
ATOM 1382 O O . PRO A 1 173 ? 37.644 29.026 7.758 1.00 49.25 173 PRO A O 1
ATOM 1385 N N . SER A 1 174 ? 37.333 31.058 6.824 1.00 46.84 174 SER A N 1
ATOM 1386 C CA . SER A 1 174 ? 37.981 30.848 5.533 1.00 46.84 174 SER A CA 1
ATOM 1387 C C . SER A 1 174 ? 39.498 30.912 5.723 1.00 46.84 174 SER A C 1
ATOM 1389 O O . SER A 1 174 ? 40.027 31.959 6.093 1.00 46.84 174 SER A O 1
ATOM 1391 N N . VAL A 1 175 ? 40.199 29.800 5.494 1.00 47.69 175 VAL A N 1
ATOM 1392 C CA . VAL A 1 175 ? 41.667 29.772 5.468 1.00 47.69 175 VAL A CA 1
ATOM 1393 C C . VAL A 1 175 ? 42.116 29.751 4.014 1.00 47.69 175 VAL A C 1
ATOM 1395 O O . VAL A 1 175 ? 41.981 28.761 3.297 1.00 47.69 175 VAL A O 1
ATOM 1398 N N . ARG A 1 176 ? 42.627 30.906 3.595 1.00 45.50 176 ARG A N 1
ATOM 1399 C CA . ARG A 1 176 ? 43.308 31.178 2.332 1.00 45.50 176 ARG A CA 1
ATOM 1400 C C . ARG A 1 176 ? 44.707 30.558 2.432 1.00 45.50 176 ARG A C 1
ATOM 1402 O O . ARG A 1 176 ? 45.527 31.040 3.207 1.00 45.50 176 ARG A O 1
ATOM 1409 N N . ALA A 1 177 ? 44.966 29.475 1.705 1.00 46.50 177 ALA A N 1
ATOM 1410 C CA . ALA A 1 177 ? 46.305 28.900 1.621 1.00 46.50 177 ALA A CA 1
ATOM 1411 C C . ALA A 1 177 ? 47.174 29.761 0.692 1.00 46.50 177 ALA A C 1
ATOM 1413 O O . ALA A 1 177 ? 46.820 29.997 -0.463 1.00 46.50 177 ALA A O 1
ATOM 1414 N N . ALA A 1 178 ? 48.279 30.261 1.240 1.00 46.78 178 ALA A N 1
ATOM 1415 C CA . ALA A 1 178 ? 49.319 30.992 0.537 1.00 46.78 178 ALA A CA 1
ATOM 1416 C C . ALA A 1 178 ? 50.242 30.023 -0.222 1.00 46.78 178 ALA A C 1
ATOM 1418 O O . ALA A 1 178 ? 50.597 28.961 0.290 1.00 46.78 178 ALA A O 1
ATOM 1419 N N . SER A 1 179 ? 50.631 30.410 -1.436 1.00 51.38 179 SER A N 1
ATOM 1420 C CA . SER A 1 179 ? 51.628 29.723 -2.261 1.00 51.38 179 SER A CA 1
ATOM 1421 C C . SER A 1 179 ? 53.038 29.840 -1.662 1.00 51.38 179 SER A C 1
ATOM 1423 O O . SER A 1 179 ? 53.390 30.923 -1.188 1.00 51.38 179 SER A O 1
ATOM 1425 N N . PRO A 1 180 ? 53.881 28.794 -1.730 1.00 66.31 180 PRO A N 1
ATOM 1426 C CA . PRO A 1 180 ? 55.308 28.914 -1.444 1.00 66.31 180 PRO A CA 1
ATOM 1427 C C . PRO A 1 180 ? 56.118 29.399 -2.671 1.00 66.31 180 PRO A C 1
ATOM 1429 O O . PRO A 1 180 ? 55.651 29.267 -3.807 1.00 66.31 180 PRO A O 1
ATOM 1432 N N . PRO A 1 181 ? 57.319 29.977 -2.454 1.00 63.19 181 PRO A N 1
ATOM 1433 C CA . PRO A 1 181 ? 58.126 30.628 -3.484 1.00 63.19 181 PRO A CA 1
ATOM 1434 C C . PRO A 1 181 ? 59.010 29.652 -4.279 1.00 63.19 181 PRO A C 1
ATOM 1436 O O . PRO A 1 181 ? 59.384 28.579 -3.808 1.00 63.19 181 PRO A O 1
ATOM 1439 N N . MET A 1 182 ? 59.362 30.079 -5.493 1.00 52.62 182 MET A N 1
ATOM 1440 C CA . MET A 1 182 ? 60.298 29.429 -6.418 1.00 52.62 182 MET A CA 1
ATOM 1441 C C . MET A 1 182 ? 61.747 29.442 -5.905 1.00 52.62 182 MET A C 1
ATOM 1443 O O . MET A 1 182 ? 62.136 30.385 -5.214 1.00 52.62 182 MET A O 1
ATOM 1447 N N . PRO A 1 183 ? 62.597 28.539 -6.425 1.00 59.44 183 PRO A N 1
ATOM 1448 C CA . PRO A 1 183 ? 63.961 28.912 -6.762 1.00 59.44 183 PRO A CA 1
ATOM 1449 C C . PRO A 1 183 ? 64.232 28.783 -8.265 1.00 59.44 183 PRO A C 1
ATOM 1451 O O . PRO A 1 183 ? 63.765 27.878 -8.955 1.00 59.44 183 PRO A O 1
ATOM 1454 N N . ALA A 1 184 ? 65.004 29.748 -8.751 1.00 50.25 184 ALA A N 1
ATOM 1455 C CA . ALA A 1 184 ? 65.475 29.875 -10.115 1.00 50.25 184 ALA A CA 1
ATOM 1456 C C . ALA A 1 184 ? 66.625 28.904 -10.418 1.00 50.25 184 ALA A C 1
ATOM 1458 O O . ALA A 1 184 ? 67.564 28.780 -9.631 1.00 50.25 184 ALA A O 1
ATOM 1459 N N . THR A 1 185 ? 66.615 28.307 -11.611 1.00 42.25 185 THR A N 1
ATOM 1460 C CA . THR A 1 185 ? 67.835 27.912 -12.335 1.00 42.25 185 THR A CA 1
ATOM 1461 C C . THR A 1 185 ? 67.539 27.917 -13.844 1.00 42.25 185 THR A C 1
ATOM 1463 O O . THR A 1 185 ? 66.644 27.222 -14.311 1.00 42.25 185 THR A O 1
ATOM 1466 N N . LEU A 1 186 ? 68.258 28.759 -14.590 1.00 53.59 186 LEU A N 1
ATOM 1467 C CA . LEU A 1 186 ? 68.367 28.800 -16.061 1.00 53.59 186 LEU A CA 1
ATOM 1468 C C . LEU A 1 186 ? 69.689 28.099 -16.471 1.00 53.59 186 LEU A C 1
ATOM 1470 O O . LEU A 1 186 ? 70.535 27.910 -15.598 1.00 53.59 186 LEU A O 1
ATOM 1474 N N . PRO A 1 187 ? 70.023 27.936 -17.766 1.00 56.50 187 PRO A N 1
ATOM 1475 C CA . PRO A 1 187 ? 69.233 27.437 -18.898 1.00 56.50 187 PRO A CA 1
ATOM 1476 C C . PRO A 1 187 ? 69.990 26.316 -19.663 1.00 56.50 187 PRO A C 1
ATOM 1478 O O . PRO A 1 187 ? 71.215 26.245 -19.621 1.00 56.50 187 PRO A O 1
ATOM 1481 N N . LEU A 1 188 ? 69.296 25.494 -20.460 1.00 38.56 188 LEU A N 1
ATOM 1482 C CA . LEU A 1 188 ? 69.926 24.773 -21.578 1.00 38.56 188 LEU A CA 1
ATOM 1483 C C . LEU A 1 188 ? 69.012 24.835 -22.812 1.00 38.56 188 LEU A C 1
ATOM 1485 O O . LEU A 1 188 ? 67.792 24.766 -22.699 1.00 38.56 188 LEU A O 1
ATOM 1489 N N . ALA A 1 189 ? 69.638 25.068 -23.963 1.00 45.84 189 ALA A N 1
ATOM 1490 C CA . ALA A 1 189 ? 69.057 25.491 -25.235 1.00 45.84 189 ALA A CA 1
ATOM 1491 C C . ALA A 1 189 ? 68.083 24.472 -25.884 1.00 45.84 189 ALA A C 1
ATOM 1493 O O . ALA A 1 189 ? 68.099 23.292 -25.533 1.00 45.84 189 ALA A O 1
ATOM 1494 N N . PRO A 1 190 ? 67.231 24.916 -26.835 1.00 47.88 190 PRO A N 1
ATOM 1495 C CA . PRO A 1 190 ? 66.053 24.178 -27.275 1.00 47.88 190 PRO A CA 1
ATOM 1496 C C . PRO A 1 190 ? 66.346 23.205 -28.425 1.00 47.88 190 PRO A C 1
ATOM 1498 O O . PRO A 1 190 ? 67.034 23.540 -29.389 1.00 47.88 190 PRO A O 1
ATOM 1501 N N . HIS A 1 191 ? 65.725 22.028 -28.365 1.00 48.75 191 HIS A N 1
ATOM 1502 C CA . HIS A 1 191 ? 65.470 21.195 -29.539 1.00 48.75 191 HIS A CA 1
ATOM 1503 C C . HIS A 1 191 ? 64.136 21.608 -30.191 1.00 48.75 191 HIS A C 1
ATOM 1505 O O . HIS A 1 191 ? 63.220 22.032 -29.481 1.00 48.75 191 HIS A O 1
ATOM 1511 N N . PRO A 1 192 ? 64.005 21.512 -31.527 1.00 49.22 192 PRO A N 1
ATOM 1512 C CA . PRO A 1 192 ? 62.809 21.949 -32.239 1.00 49.22 192 PRO A CA 1
ATOM 1513 C C . PRO A 1 192 ? 61.604 21.081 -31.860 1.00 49.22 192 PRO A C 1
ATOM 1515 O O . PRO A 1 192 ? 61.601 19.870 -32.069 1.00 49.22 192 PRO A O 1
ATOM 1518 N N . ALA A 1 193 ? 60.579 21.722 -31.297 1.00 42.19 193 ALA A N 1
ATOM 1519 C CA . ALA A 1 193 ? 59.301 21.101 -30.999 1.00 42.19 193 ALA A CA 1
ATOM 1520 C C . ALA A 1 193 ? 58.547 20.809 -32.302 1.00 42.19 193 ALA A C 1
ATOM 1522 O O . ALA A 1 193 ? 58.217 21.713 -33.071 1.00 42.19 193 ALA A O 1
ATOM 1523 N N . THR A 1 194 ? 58.257 19.533 -32.525 1.00 46.62 194 THR A N 1
ATOM 1524 C CA . THR A 1 194 ? 57.249 19.078 -33.477 1.00 46.62 194 THR A CA 1
ATOM 1525 C C . THR A 1 194 ? 55.904 19.669 -33.056 1.00 46.62 194 THR A C 1
ATOM 1527 O O . THR A 1 194 ? 55.440 19.440 -31.941 1.00 46.62 194 THR A O 1
ATOM 1530 N N . VAL A 1 195 ? 55.291 20.469 -33.927 1.00 42.88 195 VAL A N 1
ATOM 1531 C CA . VAL A 1 195 ? 53.952 21.029 -33.719 1.00 42.88 195 VAL A CA 1
ATOM 1532 C C . VAL A 1 195 ? 52.946 19.879 -33.786 1.00 42.88 195 VAL A C 1
ATOM 1534 O O . VAL A 1 195 ? 52.553 19.451 -34.870 1.00 42.88 195 VAL A O 1
ATOM 1537 N N . GLU A 1 196 ? 52.549 19.342 -32.632 1.00 43.44 196 GLU A N 1
ATOM 1538 C CA . GLU A 1 196 ? 51.394 18.452 -32.545 1.00 43.44 196 GLU A CA 1
ATOM 1539 C C . GLU A 1 196 ? 50.127 19.286 -32.754 1.00 43.44 196 GLU A C 1
ATOM 1541 O O . GLU A 1 196 ? 49.752 20.127 -31.936 1.00 43.44 196 GLU A O 1
ATOM 1546 N N . THR A 1 197 ? 49.469 19.068 -33.890 1.00 46.88 197 THR A N 1
ATOM 1547 C CA . THR A 1 197 ? 48.107 19.543 -34.144 1.00 46.88 197 THR A CA 1
ATOM 1548 C C . THR A 1 197 ? 47.185 19.170 -32.975 1.00 46.88 197 THR A C 1
ATOM 1550 O O . THR A 1 197 ? 47.215 18.011 -32.549 1.00 46.88 197 THR A O 1
ATOM 1553 N N . PRO A 1 198 ? 46.342 20.093 -32.472 1.00 47.72 198 PRO A N 1
ATOM 1554 C CA . PRO A 1 198 ? 45.431 19.810 -31.370 1.00 47.72 198 PRO A CA 1
ATOM 1555 C C . PRO A 1 198 ? 44.498 18.659 -31.757 1.00 47.72 198 PRO A C 1
ATOM 1557 O O . PRO A 1 198 ? 43.693 18.773 -32.684 1.00 47.72 198 PRO A O 1
ATOM 1560 N N . ARG A 1 199 ? 44.639 17.522 -31.068 1.00 56.34 199 ARG A N 1
ATOM 1561 C CA . ARG A 1 199 ? 43.746 16.372 -31.231 1.00 56.34 199 ARG A CA 1
ATOM 1562 C C . ARG A 1 199 ? 42.328 16.807 -30.867 1.00 56.34 199 ARG A C 1
ATOM 1564 O O . ARG A 1 199 ? 42.105 17.354 -29.791 1.00 56.34 199 ARG A O 1
ATOM 1571 N N . SER A 1 200 ? 41.383 16.566 -31.775 1.00 70.62 200 SER A N 1
ATOM 1572 C CA . SER A 1 200 ? 39.956 16.792 -31.532 1.00 70.62 200 SER A CA 1
ATOM 1573 C C . SER A 1 200 ? 39.522 16.071 -30.253 1.00 70.62 200 SER A C 1
ATOM 1575 O O . SER A 1 200 ? 39.683 14.854 -30.157 1.00 70.62 200 SER A O 1
ATOM 1577 N N . GLU A 1 201 ? 38.925 16.797 -29.303 1.00 71.12 201 GLU A N 1
ATOM 1578 C CA . GLU A 1 201 ? 38.430 16.270 -28.017 1.00 71.12 201 GLU A CA 1
ATOM 1579 C C . GLU A 1 201 ? 37.403 15.126 -28.175 1.00 71.12 201 GLU A C 1
ATOM 1581 O O . GLU A 1 201 ? 37.105 14.410 -27.218 1.00 71.12 201 GLU A O 1
ATOM 1586 N N . THR A 1 202 ? 36.852 14.930 -29.378 1.00 80.81 202 THR A N 1
ATOM 1587 C CA . THR A 1 202 ? 35.905 13.849 -29.689 1.00 80.81 202 THR A CA 1
ATOM 1588 C C . THR A 1 202 ? 36.578 12.524 -30.049 1.00 80.81 202 THR A C 1
ATOM 1590 O O . THR A 1 202 ? 35.954 11.475 -29.897 1.00 80.81 202 THR A O 1
ATOM 1593 N N . HIS A 1 203 ? 37.846 12.546 -30.472 1.00 86.81 203 HIS A N 1
ATOM 1594 C CA . HIS A 1 203 ? 38.551 11.364 -30.976 1.00 86.81 203 HIS A CA 1
ATOM 1595 C C . HIS A 1 203 ? 38.658 10.256 -29.915 1.00 86.81 203 HIS A C 1
ATOM 1597 O O . HIS A 1 203 ? 38.498 9.073 -30.214 1.00 86.81 203 HIS A O 1
ATOM 1603 N N . ASP A 1 204 ? 38.853 10.637 -28.651 1.00 88.06 204 ASP A N 1
ATOM 1604 C CA . ASP A 1 204 ? 38.961 9.687 -27.542 1.00 88.06 204 ASP A CA 1
ATOM 1605 C C . ASP A 1 204 ? 37.617 9.021 -27.209 1.00 88.06 204 ASP A C 1
ATOM 1607 O O . ASP A 1 204 ? 37.577 7.857 -26.806 1.00 88.06 204 ASP A O 1
ATOM 1611 N N . ILE A 1 205 ? 36.498 9.726 -27.407 1.00 87.62 205 ILE A N 1
ATOM 1612 C CA . ILE A 1 205 ? 35.158 9.156 -27.210 1.00 87.62 205 ILE A CA 1
ATOM 1613 C C . ILE A 1 205 ? 34.871 8.128 -28.307 1.00 87.62 205 ILE A C 1
ATOM 1615 O O . ILE A 1 205 ? 34.407 7.029 -28.004 1.00 87.62 205 ILE A O 1
ATOM 1619 N N . ASP A 1 206 ? 35.184 8.457 -29.560 1.00 88.25 206 ASP A N 1
ATOM 1620 C CA . ASP A 1 206 ? 34.948 7.574 -30.705 1.00 88.25 206 ASP A CA 1
ATOM 1621 C C . ASP A 1 206 ? 35.804 6.302 -30.624 1.00 88.25 206 ASP A C 1
ATOM 1623 O O . ASP A 1 206 ? 35.294 5.195 -30.830 1.00 88.25 206 ASP A O 1
ATOM 1627 N N . ALA A 1 207 ? 37.066 6.431 -30.198 1.00 90.31 207 ALA A N 1
ATOM 1628 C CA . ALA A 1 207 ? 37.933 5.295 -29.898 1.00 90.31 207 ALA A CA 1
ATOM 1629 C C . ALA A 1 207 ? 37.305 4.364 -28.842 1.00 90.31 207 ALA A C 1
ATOM 1631 O O . ALA A 1 207 ? 37.153 3.169 -29.092 1.00 90.31 207 ALA A O 1
AT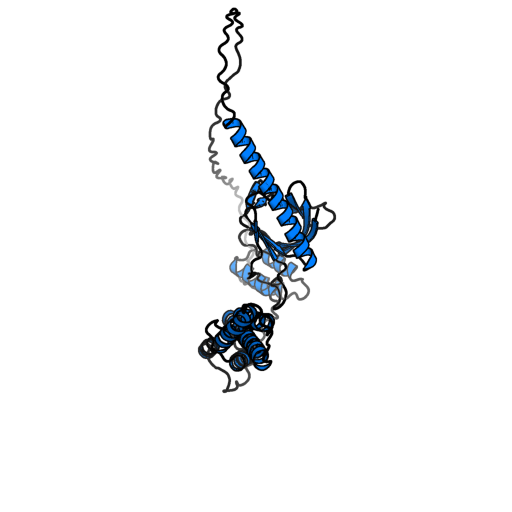OM 1632 N N . ILE A 1 208 ? 36.829 4.895 -27.706 1.00 89.12 208 ILE A N 1
ATOM 1633 C CA . ILE A 1 208 ? 36.178 4.090 -26.652 1.00 89.12 208 ILE A CA 1
ATOM 1634 C C . ILE A 1 208 ? 34.897 3.407 -27.158 1.00 89.12 208 ILE A C 1
ATOM 1636 O O . ILE A 1 208 ? 34.616 2.255 -26.811 1.00 89.12 208 ILE A O 1
ATOM 1640 N N . LEU A 1 209 ? 34.091 4.103 -27.962 1.00 88.19 209 LEU A N 1
ATOM 1641 C CA . LEU A 1 209 ? 32.825 3.569 -28.463 1.00 88.19 209 LEU A CA 1
ATOM 1642 C C . LEU A 1 209 ? 33.033 2.456 -29.499 1.00 88.19 209 LEU A C 1
ATOM 1644 O O . LEU A 1 209 ? 32.266 1.485 -29.484 1.00 88.19 209 LEU A O 1
ATOM 1648 N N . SER A 1 210 ? 34.078 2.565 -30.326 1.00 87.81 210 SER A N 1
ATOM 1649 C CA . SER A 1 210 ? 34.410 1.614 -31.396 1.00 87.81 210 SER A CA 1
ATOM 1650 C C . SER A 1 210 ? 34.888 0.237 -30.913 1.00 87.81 210 SER A C 1
ATOM 1652 O O . SER A 1 210 ? 34.740 -0.738 -31.647 1.00 87.81 210 SER A O 1
ATOM 1654 N N . HIS A 1 211 ? 35.367 0.100 -29.669 1.00 86.19 211 HIS A N 1
ATOM 1655 C CA . HIS A 1 211 ? 35.759 -1.204 -29.119 1.00 86.19 211 HIS A CA 1
ATOM 1656 C C . HIS A 1 211 ? 34.534 -2.101 -28.885 1.00 86.19 211 HIS A C 1
ATOM 1658 O O . HIS A 1 211 ? 33.831 -1.971 -27.879 1.00 86.19 211 HIS A O 1
ATOM 1664 N N . SER A 1 212 ? 34.258 -3.020 -29.811 1.00 73.75 212 SER A N 1
ATOM 1665 C CA . SER A 1 212 ? 33.079 -3.902 -29.803 1.00 73.75 212 SER A CA 1
ATOM 1666 C C . SER A 1 212 ? 33.018 -4.864 -28.614 1.00 73.75 212 SER A C 1
ATOM 1668 O O . SER A 1 212 ? 31.928 -5.284 -28.238 1.00 73.75 212 SER A O 1
ATOM 1670 N N . GLU A 1 213 ? 34.161 -5.179 -28.004 1.00 82.62 213 GLU A N 1
ATOM 1671 C CA . GLU A 1 213 ? 34.280 -6.196 -26.950 1.00 82.62 213 GLU A CA 1
ATOM 1672 C C . GLU A 1 213 ? 34.085 -5.652 -25.529 1.00 82.62 213 GLU A C 1
ATOM 1674 O O . GLU A 1 213 ? 33.843 -6.419 -24.600 1.00 82.62 213 GLU A O 1
ATOM 1679 N N . THR A 1 214 ? 34.151 -4.332 -25.332 1.00 85.06 214 THR A N 1
ATOM 1680 C CA . THR A 1 214 ? 34.004 -3.751 -23.990 1.00 85.06 214 THR A CA 1
ATOM 1681 C C . THR A 1 214 ? 32.539 -3.665 -23.588 1.00 85.06 214 THR A C 1
ATOM 1683 O O . THR A 1 214 ? 31.670 -3.213 -24.346 1.00 85.06 214 THR A O 1
ATOM 1686 N N . SER A 1 215 ? 32.247 -4.077 -22.356 1.00 89.00 215 SER A N 1
ATOM 1687 C CA . SER A 1 215 ? 30.893 -4.010 -21.827 1.00 89.00 215 SER A CA 1
ATOM 1688 C C . SER A 1 215 ? 30.414 -2.557 -21.768 1.00 89.00 215 SER A C 1
ATOM 1690 O O . SER A 1 215 ? 31.176 -1.615 -21.535 1.00 89.00 215 SER A O 1
ATOM 1692 N N . LYS A 1 216 ? 29.100 -2.350 -21.897 1.00 88.56 216 LYS A N 1
ATOM 1693 C CA . LYS A 1 216 ? 28.473 -1.023 -21.761 1.00 88.56 216 LYS A CA 1
ATOM 1694 C C . LYS A 1 216 ? 28.907 -0.290 -20.483 1.00 88.56 216 LYS A C 1
ATOM 1696 O O . LYS A 1 216 ? 29.065 0.928 -20.489 1.00 88.56 216 LYS A O 1
ATOM 1701 N N . ARG A 1 217 ? 29.111 -1.026 -19.384 1.00 86.19 217 ARG A N 1
ATOM 1702 C CA . ARG A 1 217 ? 29.570 -0.472 -18.104 1.00 86.19 217 ARG A CA 1
ATOM 1703 C C . ARG A 1 217 ? 31.009 0.043 -18.190 1.00 86.19 217 ARG A C 1
ATOM 1705 O O . ARG A 1 217 ? 31.280 1.124 -17.675 1.00 86.19 217 ARG A O 1
ATOM 1712 N N . GLU A 1 218 ? 31.902 -0.696 -18.839 1.00 89.81 218 GLU A N 1
ATOM 1713 C CA . GLU A 1 218 ? 33.306 -0.305 -19.016 1.00 89.81 218 GLU A CA 1
ATOM 1714 C C . GLU A 1 218 ? 33.441 0.924 -19.909 1.00 89.81 218 GLU A C 1
ATOM 1716 O O . GLU A 1 218 ? 34.137 1.861 -19.522 1.00 89.81 218 GLU A O 1
ATOM 1721 N N . LYS A 1 219 ? 32.688 0.995 -21.016 1.00 92.06 219 LYS A N 1
ATOM 1722 C CA . LYS A 1 219 ? 32.656 2.184 -21.888 1.00 92.06 219 LYS A CA 1
ATOM 1723 C C . LYS A 1 219 ? 32.250 3.446 -21.124 1.00 92.06 219 LYS A C 1
ATOM 1725 O O . LYS A 1 219 ? 32.899 4.482 -21.234 1.00 92.06 219 LYS A O 1
ATOM 1730 N N . ILE A 1 220 ? 31.215 3.357 -20.286 1.00 89.06 220 ILE A N 1
ATOM 1731 C CA . ILE A 1 220 ? 30.761 4.486 -19.456 1.00 89.06 220 ILE A CA 1
ATOM 1732 C C . ILE A 1 220 ? 31.828 4.885 -18.425 1.00 89.06 220 ILE A C 1
ATOM 1734 O O . ILE A 1 220 ? 32.051 6.074 -18.200 1.00 89.06 220 ILE A O 1
ATOM 1738 N N . MET A 1 221 ? 32.499 3.915 -17.792 1.00 90.56 221 MET A N 1
ATOM 1739 C CA . MET A 1 221 ? 33.577 4.212 -16.841 1.00 90.56 221 MET A CA 1
ATOM 1740 C C . MET A 1 221 ? 34.789 4.852 -17.526 1.00 90.56 221 MET A C 1
ATOM 1742 O O . MET A 1 221 ? 35.361 5.784 -16.966 1.00 90.56 221 MET A O 1
ATOM 1746 N N . ALA A 1 222 ? 35.139 4.411 -18.736 1.00 91.94 222 ALA A N 1
ATOM 1747 C CA . ALA A 1 222 ? 36.211 4.998 -19.534 1.00 91.94 222 ALA A CA 1
ATOM 1748 C C . ALA A 1 222 ? 35.896 6.455 -19.921 1.00 91.94 222 ALA A C 1
ATOM 1750 O O . ALA A 1 222 ? 36.700 7.343 -19.648 1.00 91.94 222 ALA A O 1
ATOM 1751 N N . ILE A 1 223 ? 34.685 6.735 -20.420 1.00 91.62 223 ILE A N 1
ATOM 1752 C CA . ILE A 1 223 ? 34.247 8.100 -20.773 1.00 91.62 223 ILE A CA 1
ATOM 1753 C C . ILE A 1 223 ? 34.224 9.024 -19.541 1.00 91.62 223 ILE A C 1
ATOM 1755 O O . ILE A 1 223 ? 34.578 10.200 -19.629 1.00 91.62 223 ILE A O 1
ATOM 1759 N N . ASN A 1 224 ? 33.870 8.507 -18.360 1.00 90.06 224 ASN A N 1
ATOM 1760 C CA . ASN A 1 224 ? 33.880 9.298 -17.126 1.00 90.06 224 ASN A CA 1
ATOM 1761 C C . ASN A 1 224 ? 35.284 9.736 -16.683 1.00 90.06 224 ASN A C 1
ATOM 1763 O O . ASN A 1 224 ? 35.399 10.792 -16.054 1.00 90.06 224 ASN A O 1
ATOM 1767 N N . ARG A 1 225 ? 36.326 8.965 -17.023 1.00 93.69 225 ARG A N 1
ATOM 1768 C CA . ARG A 1 225 ? 37.729 9.268 -16.692 1.00 93.69 225 ARG A CA 1
ATOM 1769 C C . ARG A 1 225 ? 38.364 10.308 -17.617 1.00 93.69 225 ARG A C 1
ATOM 1771 O O . ARG A 1 225 ? 39.375 10.885 -17.236 1.00 93.69 225 ARG A O 1
ATOM 1778 N N . LEU A 1 226 ? 37.775 10.577 -18.785 1.00 92.31 226 LEU A N 1
ATOM 1779 C CA . LEU A 1 226 ? 38.278 11.598 -19.705 1.00 92.31 226 LEU A CA 1
ATOM 1780 C C . LEU A 1 226 ? 38.154 13.002 -19.094 1.00 92.31 226 LEU A C 1
ATOM 1782 O O . LEU A 1 226 ? 37.114 13.360 -18.524 1.00 92.31 226 LEU A O 1
ATOM 1786 N N . ALA A 1 227 ? 39.195 13.819 -19.248 1.00 91.88 227 ALA A N 1
ATOM 1787 C CA . ALA A 1 227 ? 39.233 15.218 -18.815 1.00 91.88 227 ALA A CA 1
ATOM 1788 C C . ALA A 1 227 ? 38.556 16.153 -19.840 1.00 91.88 227 ALA A C 1
ATOM 1790 O O . ALA A 1 227 ? 39.122 17.158 -20.247 1.00 91.88 227 ALA A O 1
ATOM 1791 N N . ILE A 1 228 ? 37.340 15.796 -20.269 1.00 88.62 228 ILE A N 1
ATOM 1792 C CA . ILE A 1 228 ? 36.559 16.516 -21.287 1.00 88.62 228 ILE A CA 1
ATOM 1793 C C . ILE A 1 228 ? 35.388 17.303 -20.669 1.00 88.62 228 ILE A C 1
ATOM 1795 O O . ILE A 1 228 ? 34.866 16.900 -19.616 1.00 88.62 228 ILE A O 1
ATOM 1799 N N . PRO A 1 229 ? 34.914 18.379 -21.329 1.00 89.69 229 PRO A N 1
ATOM 1800 C CA . PRO A 1 229 ? 33.747 19.144 -20.901 1.00 89.69 229 PRO A CA 1
ATOM 1801 C C . PRO A 1 229 ? 32.498 18.280 -20.660 1.00 89.69 229 PRO A C 1
ATOM 1803 O O . PRO A 1 229 ? 32.198 17.335 -21.396 1.00 89.69 229 PRO A O 1
ATOM 1806 N N . GLY A 1 230 ? 31.715 18.644 -19.638 1.00 87.25 230 GLY A N 1
ATOM 1807 C CA . GLY A 1 230 ? 30.501 17.924 -19.225 1.00 87.25 230 GLY A CA 1
ATOM 1808 C C . GLY A 1 230 ? 29.500 17.608 -20.353 1.00 87.25 230 GLY A C 1
ATOM 1809 O O . GLY A 1 230 ? 29.004 16.479 -20.397 1.00 87.25 230 GLY A O 1
ATOM 1810 N N . PRO A 1 231 ? 29.217 18.531 -21.296 1.00 86.38 231 PRO A N 1
ATOM 1811 C CA . PRO A 1 231 ? 28.310 18.257 -22.413 1.00 86.38 231 PRO A CA 1
ATOM 1812 C C . PRO A 1 231 ? 28.784 17.119 -23.330 1.00 86.38 231 PRO A C 1
ATOM 1814 O O . PRO A 1 231 ? 27.981 16.253 -23.690 1.00 86.38 231 PRO A O 1
ATOM 1817 N N . LEU A 1 232 ? 30.085 17.069 -23.646 1.00 84.75 232 LEU A N 1
ATOM 1818 C CA . LEU A 1 232 ? 30.694 16.026 -24.481 1.00 84.75 232 LEU A CA 1
ATOM 1819 C C . LEU A 1 232 ? 30.731 14.681 -23.750 1.00 84.75 232 LEU A C 1
ATOM 1821 O O . LEU A 1 232 ? 30.354 13.652 -24.313 1.00 84.75 232 LEU A O 1
ATOM 1825 N N . LYS A 1 233 ? 31.052 14.697 -22.450 1.00 89.62 233 LYS A N 1
ATOM 1826 C CA . LYS A 1 233 ? 30.996 13.508 -21.588 1.00 89.62 233 LYS A CA 1
ATOM 1827 C C . LYS A 1 233 ? 29.595 12.885 -21.572 1.00 89.62 233 LYS A C 1
ATOM 1829 O O . LYS A 1 233 ? 29.445 11.676 -21.741 1.00 89.62 233 LYS A O 1
ATOM 1834 N N . MET A 1 234 ? 28.551 13.707 -21.445 1.00 87.31 234 MET A N 1
ATOM 1835 C CA . MET A 1 234 ? 27.161 13.236 -21.464 1.00 87.31 234 MET A CA 1
ATOM 1836 C C . MET A 1 234 ? 26.716 12.728 -22.841 1.00 87.31 234 MET A C 1
ATOM 1838 O O . MET A 1 234 ? 25.922 11.787 -22.912 1.00 87.31 234 MET A O 1
ATOM 1842 N N . ALA A 1 235 ? 27.215 13.314 -23.934 1.00 85.88 235 ALA A N 1
ATOM 1843 C CA . ALA A 1 235 ? 26.971 12.813 -25.286 1.00 85.88 235 ALA A CA 1
ATOM 1844 C C . ALA A 1 235 ? 27.590 11.419 -25.496 1.00 85.88 235 ALA A C 1
ATOM 1846 O O . ALA A 1 235 ? 26.881 10.505 -25.921 1.00 85.88 235 ALA A O 1
ATOM 1847 N N . GLY A 1 236 ? 28.848 11.219 -25.087 1.00 87.38 236 GLY A N 1
ATOM 1848 C CA . GLY A 1 236 ? 29.519 9.917 -25.149 1.00 87.38 236 GLY A CA 1
ATOM 1849 C C . GLY A 1 236 ? 28.826 8.840 -24.307 1.00 87.38 236 GLY A C 1
ATOM 1850 O O . GLY A 1 236 ? 28.608 7.724 -24.777 1.00 87.38 236 GLY A O 1
ATOM 1851 N N . ILE A 1 237 ? 28.392 9.174 -23.084 1.00 85.44 237 ILE A N 1
ATOM 1852 C CA . ILE A 1 237 ? 27.637 8.239 -22.228 1.00 85.44 237 ILE A CA 1
ATOM 1853 C C . ILE A 1 237 ? 26.324 7.825 -22.900 1.00 85.44 237 ILE A C 1
ATOM 1855 O O . ILE A 1 237 ? 25.989 6.640 -22.891 1.00 85.44 237 ILE A O 1
ATOM 1859 N N . ARG A 1 238 ? 25.595 8.767 -23.518 1.00 86.38 238 ARG A N 1
ATOM 1860 C CA . ARG A 1 238 ? 24.362 8.461 -24.263 1.00 86.38 238 ARG A CA 1
ATOM 1861 C C . ARG A 1 238 ? 24.625 7.514 -25.435 1.00 86.38 238 ARG A C 1
ATOM 1863 O O . ARG A 1 238 ? 23.901 6.526 -25.580 1.00 86.38 238 ARG A O 1
ATOM 1870 N N . ALA A 1 239 ? 25.682 7.758 -26.208 1.00 86.12 239 ALA A N 1
ATOM 1871 C CA . ALA A 1 239 ? 26.085 6.892 -27.314 1.00 86.12 239 ALA A CA 1
ATOM 1872 C C . ALA A 1 239 ? 26.451 5.472 -26.835 1.00 86.12 239 ALA A C 1
ATOM 1874 O O . ALA A 1 239 ? 25.929 4.490 -27.369 1.00 86.12 239 ALA A O 1
ATOM 1875 N N . ALA A 1 240 ? 27.229 5.354 -25.751 1.00 87.25 240 ALA A N 1
ATOM 1876 C CA . ALA A 1 240 ? 27.560 4.072 -25.122 1.00 87.25 240 ALA A CA 1
ATOM 1877 C C . ALA A 1 240 ? 26.314 3.341 -24.592 1.00 87.25 240 ALA A C 1
ATOM 1879 O O . ALA A 1 240 ? 26.241 2.111 -24.625 1.00 87.25 240 ALA A O 1
ATOM 1880 N N . THR A 1 241 ? 25.310 4.078 -24.097 1.00 82.88 241 THR A N 1
ATOM 1881 C CA . THR A 1 241 ? 24.081 3.468 -23.583 1.00 82.88 241 THR A CA 1
ATOM 1882 C C . THR A 1 241 ? 23.121 2.984 -24.661 1.00 82.88 241 THR A C 1
ATOM 1884 O O . THR A 1 241 ? 22.429 1.995 -24.405 1.00 82.88 241 THR A O 1
ATOM 1887 N N . ASN A 1 242 ? 23.083 3.645 -25.817 1.00 81.19 242 ASN A N 1
ATOM 1888 C CA . ASN A 1 242 ? 22.097 3.391 -26.868 1.00 81.19 242 ASN A CA 1
ATOM 1889 C C . ASN A 1 242 ? 22.584 2.405 -27.942 1.00 81.19 242 ASN A C 1
ATOM 1891 O O . ASN A 1 242 ? 21.802 2.042 -28.811 1.00 81.19 242 ASN A O 1
ATOM 1895 N N . GLY A 1 243 ? 23.838 1.938 -27.869 1.00 65.81 243 GLY A N 1
ATOM 1896 C CA . GLY A 1 243 ? 24.350 0.902 -28.772 1.00 65.81 243 GLY A CA 1
ATOM 1897 C C . GLY A 1 243 ? 24.439 1.365 -30.226 1.00 65.81 243 GLY A C 1
ATOM 1898 O O . GLY A 1 243 ? 24.067 0.625 -31.132 1.00 65.81 243 GLY A O 1
ATOM 1899 N N . VAL A 1 244 ? 24.896 2.599 -30.453 1.00 54.38 244 VAL A N 1
ATOM 1900 C CA . VAL A 1 244 ? 25.002 3.162 -31.803 1.00 54.38 244 VAL A CA 1
ATOM 1901 C C . VAL A 1 244 ? 26.090 2.409 -32.578 1.00 54.38 244 VAL A C 1
ATOM 1903 O O . VAL A 1 244 ? 27.277 2.549 -32.290 1.00 54.38 244 VAL A O 1
ATOM 1906 N N . LYS A 1 245 ? 25.677 1.598 -33.562 1.00 51.88 245 LYS A N 1
ATOM 1907 C CA . LYS A 1 245 ? 26.524 1.243 -34.710 1.00 51.88 245 LYS A CA 1
ATOM 1908 C C . LYS A 1 245 ? 26.850 2.542 -35.450 1.00 51.88 245 LYS A C 1
ATOM 1910 O O . LYS A 1 245 ? 25.954 3.366 -35.616 1.00 51.88 245 LYS A O 1
ATOM 1915 N N . ALA A 1 246 ? 28.111 2.711 -35.846 1.00 45.81 246 ALA A N 1
ATOM 1916 C CA . ALA A 1 246 ? 28.618 3.860 -36.597 1.00 45.81 246 ALA A CA 1
ATOM 1917 C C . ALA A 1 246 ? 27.612 4.376 -37.646 1.00 45.81 246 ALA A C 1
ATOM 1919 O O . ALA A 1 246 ? 26.942 3.570 -38.294 1.00 45.81 246 ALA A O 1
ATOM 1920 N N . LEU A 1 247 ? 27.505 5.706 -37.787 1.00 41.62 247 LEU A N 1
ATOM 1921 C CA . LEU A 1 247 ? 26.618 6.373 -38.745 1.00 41.62 247 LEU A CA 1
ATOM 1922 C C . LEU A 1 247 ? 26.794 5.784 -40.157 1.00 41.62 247 LEU A C 1
ATOM 1924 O O . LEU A 1 247 ? 27.739 6.126 -40.862 1.00 41.62 247 LEU A O 1
ATOM 1928 N N . ALA A 1 248 ? 25.857 4.940 -40.583 1.00 41.72 248 ALA A N 1
ATOM 1929 C CA . ALA A 1 248 ? 25.630 4.629 -41.987 1.00 41.72 248 ALA A CA 1
ATOM 1930 C C . ALA A 1 248 ? 24.424 5.453 -42.481 1.00 41.72 248 ALA A C 1
ATOM 1932 O O . ALA A 1 248 ? 23.458 5.617 -41.726 1.00 41.72 248 ALA A O 1
ATOM 1933 N N . PRO A 1 249 ? 24.455 5.990 -43.715 1.00 40.94 249 PRO A N 1
ATOM 1934 C CA . PRO A 1 249 ? 23.356 6.781 -44.260 1.00 40.94 249 PRO A CA 1
ATOM 1935 C C . PRO A 1 249 ? 22.075 5.940 -44.381 1.00 40.94 249 PRO A C 1
ATOM 1937 O O . PRO A 1 249 ? 22.096 4.791 -44.820 1.00 40.94 249 PRO A O 1
ATOM 1940 N N . ARG A 1 250 ? 20.953 6.525 -43.949 1.00 40.19 250 ARG A N 1
ATOM 1941 C CA . ARG A 1 250 ? 19.625 5.895 -43.905 1.00 40.19 250 ARG A CA 1
ATOM 1942 C C . ARG A 1 250 ? 19.058 5.761 -45.334 1.00 40.19 250 ARG A C 1
ATOM 1944 O O . ARG A 1 250 ? 19.157 6.731 -46.086 1.00 40.19 250 ARG A O 1
ATOM 1951 N N . PRO A 1 251 ? 18.458 4.619 -45.722 1.00 41.38 251 PRO A N 1
ATOM 1952 C CA . PRO A 1 251 ? 17.808 4.482 -47.027 1.00 41.38 251 PRO A CA 1
ATOM 1953 C C . PRO A 1 251 ? 16.565 5.389 -47.138 1.00 41.38 251 PRO A C 1
ATOM 1955 O O . PRO A 1 251 ? 15.956 5.709 -46.110 1.00 41.38 251 PRO A O 1
ATOM 1958 N N . PRO A 1 252 ? 16.190 5.819 -48.360 1.00 46.78 252 PRO A N 1
ATOM 1959 C CA . PRO A 1 252 ? 15.057 6.713 -48.574 1.00 46.78 252 PRO A CA 1
ATOM 1960 C C . PRO A 1 252 ? 13.719 6.038 -48.216 1.00 46.78 252 PRO A C 1
ATOM 1962 O O . PRO A 1 252 ? 13.582 4.822 -48.380 1.00 46.78 252 PRO A O 1
ATOM 1965 N N . PRO A 1 253 ? 12.734 6.809 -47.719 1.00 43.97 253 PRO A N 1
ATOM 1966 C CA . PRO A 1 253 ? 11.431 6.282 -47.328 1.00 43.97 253 PRO A CA 1
ATOM 1967 C C . PRO A 1 253 ? 10.636 5.774 -48.538 1.00 43.97 253 PRO A C 1
ATOM 1969 O O . PRO A 1 253 ? 10.695 6.346 -49.626 1.00 43.97 253 PRO A O 1
ATOM 1972 N N . ALA A 1 254 ? 9.881 4.696 -48.323 1.00 45.84 254 ALA A N 1
ATOM 1973 C CA . ALA A 1 254 ? 8.970 4.121 -49.308 1.00 45.84 254 ALA A CA 1
ATOM 1974 C C . ALA A 1 254 ? 7.814 5.091 -49.650 1.00 45.84 254 ALA A C 1
ATOM 1976 O O . ALA A 1 254 ? 7.430 5.905 -48.802 1.00 45.84 254 ALA A O 1
ATOM 1977 N N . PRO A 1 255 ? 7.244 5.019 -50.870 1.00 46.06 255 PRO A N 1
ATOM 1978 C CA . PRO A 1 255 ? 6.138 5.882 -51.281 1.00 46.06 255 PRO A CA 1
ATOM 1979 C C . PRO A 1 255 ? 4.896 5.651 -50.406 1.00 46.06 255 PRO A C 1
ATOM 1981 O O . PRO A 1 255 ? 4.497 4.516 -50.158 1.00 46.06 255 PRO A O 1
ATOM 1984 N N . SER A 1 256 ? 4.312 6.746 -49.918 1.00 45.66 256 SER A N 1
ATOM 1985 C CA . SER A 1 256 ? 3.230 6.762 -48.927 1.00 45.66 256 SER A CA 1
ATOM 1986 C C . SER A 1 256 ? 1.847 6.637 -49.580 1.00 45.66 256 SER A C 1
ATOM 1988 O O . SER A 1 256 ? 1.555 7.340 -50.547 1.00 45.66 256 SER A O 1
ATOM 1990 N N . ASP A 1 257 ? 0.983 5.790 -49.015 1.00 49.12 257 ASP A N 1
ATOM 1991 C CA . ASP A 1 257 ? -0.420 5.614 -49.413 1.00 49.12 257 ASP A CA 1
ATOM 1992 C C . ASP A 1 257 ? -1.255 6.880 -49.084 1.00 49.12 257 ASP A C 1
ATOM 1994 O O . ASP A 1 257 ? -1.207 7.374 -47.951 1.00 49.12 257 ASP A O 1
ATOM 1998 N N . PRO A 1 258 ? -2.000 7.463 -50.045 1.00 53.50 258 PRO A N 1
ATOM 1999 C CA . PRO A 1 258 ? -2.730 8.715 -49.855 1.00 53.50 258 PRO A CA 1
ATOM 2000 C C . PRO A 1 258 ? -3.971 8.627 -48.951 1.00 53.50 258 PRO A C 1
ATOM 2002 O O . PRO A 1 258 ? -4.524 9.689 -48.656 1.00 53.50 258 PRO A O 1
ATOM 2005 N N . SER A 1 259 ? -4.389 7.432 -48.520 1.00 53.25 259 SER A N 1
ATOM 2006 C CA . SER A 1 259 ? -5.610 7.196 -47.725 1.00 53.25 259 SER A CA 1
ATOM 2007 C C . SER A 1 259 ? -5.449 7.335 -46.202 1.00 53.25 259 SER A C 1
ATOM 2009 O O . SER A 1 259 ? -6.443 7.385 -45.480 1.00 53.25 259 SER A O 1
ATOM 2011 N N . LEU A 1 260 ? -4.218 7.432 -45.697 1.00 56.88 260 LEU A N 1
ATOM 2012 C CA . LEU A 1 260 ? -3.941 7.517 -44.259 1.00 56.88 260 LEU A CA 1
ATOM 2013 C C . LEU A 1 260 ? -4.178 8.941 -43.719 1.00 56.88 260 LEU A C 1
ATOM 2015 O O . LEU A 1 260 ? -3.880 9.903 -44.433 1.00 56.88 260 LEU A O 1
ATOM 2019 N N . PRO A 1 261 ? -4.658 9.116 -42.469 1.00 56.97 261 PRO A N 1
ATOM 2020 C CA . PRO A 1 261 ? -4.824 10.438 -41.863 1.00 56.97 261 PRO A CA 1
ATOM 2021 C C . PRO A 1 261 ? -3.470 11.155 -41.815 1.00 56.97 261 PRO A C 1
ATOM 2023 O O . PRO A 1 261 ? -2.532 10.737 -41.133 1.00 56.97 261 PRO A O 1
ATOM 2026 N N . LYS A 1 262 ? -3.343 12.222 -42.612 1.00 59.75 262 LYS A N 1
ATOM 2027 C CA . LYS A 1 262 ? -2.058 12.892 -42.871 1.00 59.75 262 LYS A CA 1
ATOM 2028 C C . LYS A 1 262 ? -1.680 13.892 -41.779 1.00 59.75 262 LYS A C 1
ATOM 2030 O O . LYS A 1 262 ? -0.564 14.411 -41.818 1.00 59.75 262 LYS A O 1
ATOM 2035 N N . LYS A 1 263 ? -2.583 14.224 -40.844 1.00 64.06 263 LYS A N 1
ATOM 2036 C CA . LYS A 1 263 ? -2.364 15.301 -39.868 1.00 64.06 263 LYS A CA 1
ATOM 2037 C C . LYS A 1 263 ? -2.764 14.908 -38.446 1.00 64.06 263 LYS A C 1
ATOM 2039 O O . LYS A 1 263 ? -3.791 14.293 -38.199 1.00 64.06 263 LYS A O 1
ATOM 2044 N N . ARG A 1 264 ? -1.960 15.378 -37.485 1.00 63.41 264 ARG A N 1
ATOM 2045 C CA . ARG A 1 264 ? -2.177 15.288 -36.026 1.00 63.41 264 ARG A CA 1
ATOM 2046 C C . ARG A 1 264 ? -3.571 15.747 -35.577 1.00 63.41 264 ARG A C 1
ATOM 2048 O O . ARG A 1 264 ? -4.074 15.253 -34.569 1.00 63.41 264 ARG A O 1
ATOM 2055 N N . ASP A 1 265 ? -4.170 16.678 -36.311 1.00 71.69 265 ASP A N 1
ATOM 2056 C CA . ASP A 1 265 ? -5.497 17.221 -36.019 1.00 71.69 265 ASP A CA 1
ATOM 2057 C C . ASP A 1 265 ? -6.622 16.217 -36.322 1.00 71.69 265 ASP A C 1
ATOM 2059 O O . ASP A 1 265 ? -7.620 16.203 -35.603 1.00 71.69 265 ASP A O 1
ATOM 2063 N N . ASP A 1 266 ? -6.420 15.299 -37.275 1.00 76.56 266 ASP A N 1
ATOM 2064 C CA . ASP A 1 266 ? -7.397 14.259 -37.625 1.00 76.56 266 ASP A CA 1
ATOM 2065 C C . ASP A 1 266 ? -7.537 13.246 -36.477 1.00 76.56 266 ASP A C 1
ATOM 2067 O O . ASP A 1 266 ? -8.644 12.921 -36.050 1.00 76.56 266 ASP A O 1
ATOM 2071 N N . LEU A 1 267 ? -6.410 12.814 -35.892 1.00 76.88 267 LEU A N 1
ATOM 2072 C CA . LEU A 1 267 ? -6.411 11.905 -34.739 1.00 76.88 267 LEU A CA 1
ATOM 2073 C C . LEU A 1 267 ? -7.019 12.572 -33.495 1.00 76.88 267 LEU A C 1
ATOM 2075 O O . LEU A 1 267 ? -7.725 11.924 -32.729 1.00 76.88 267 LEU A O 1
ATOM 2079 N N . ARG A 1 268 ? -6.798 13.880 -33.296 1.00 80.62 268 ARG A N 1
ATOM 2080 C CA . ARG A 1 268 ? -7.447 14.638 -32.209 1.00 80.62 268 ARG A CA 1
ATOM 2081 C C . ARG A 1 268 ? -8.959 14.732 -32.392 1.00 80.62 268 ARG A C 1
ATOM 2083 O O . ARG A 1 268 ? -9.678 14.573 -31.410 1.00 80.62 268 ARG A O 1
ATOM 2090 N N . GLY A 1 269 ? -9.427 14.957 -33.620 1.00 79.94 269 GLY A N 1
ATOM 2091 C CA . GLY A 1 269 ? -10.852 14.920 -33.949 1.00 79.94 269 GLY A CA 1
ATOM 2092 C C . GLY A 1 269 ? -11.464 13.542 -33.691 1.00 79.94 269 GLY A C 1
ATOM 2093 O O . GLY A 1 269 ? -12.528 13.443 -33.089 1.00 79.94 269 GLY A O 1
ATOM 2094 N N . LEU A 1 270 ? -10.748 12.475 -34.048 1.00 78.06 270 LEU A N 1
ATOM 2095 C CA . LEU A 1 270 ? -11.185 11.094 -33.830 1.00 78.06 270 LEU A CA 1
ATOM 2096 C C . LEU A 1 270 ? -11.201 10.683 -32.352 1.00 78.06 270 LEU A C 1
ATOM 2098 O O . LEU A 1 270 ? -12.063 9.908 -31.959 1.00 78.06 270 LEU A O 1
ATOM 2102 N N . ILE A 1 271 ? -10.325 11.224 -31.498 1.00 81.44 271 ILE A N 1
ATOM 2103 C CA . ILE A 1 271 ? -10.385 10.982 -30.040 1.00 81.44 271 ILE A CA 1
ATOM 2104 C C . ILE A 1 271 ? -11.702 11.500 -29.435 1.00 81.44 271 ILE A C 1
ATOM 2106 O O . ILE A 1 271 ? -12.185 10.956 -28.441 1.00 81.44 271 ILE A O 1
ATOM 2110 N N . ALA A 1 272 ? -12.306 12.528 -30.035 1.00 80.00 272 ALA A N 1
ATOM 2111 C CA . ALA A 1 272 ? -13.628 13.010 -29.645 1.00 80.00 272 ALA A CA 1
ATOM 2112 C C . ALA A 1 272 ? -14.782 12.172 -30.235 1.00 80.00 272 ALA A C 1
ATOM 2114 O O . ALA A 1 272 ? -15.928 12.368 -29.833 1.00 80.00 272 ALA A O 1
ATOM 2115 N N . SER A 1 273 ? -14.498 11.240 -31.152 1.00 80.50 273 SER A N 1
ATOM 2116 C CA . SER A 1 273 ? -15.493 10.332 -31.730 1.00 80.50 273 SER A CA 1
ATOM 2117 C C . SER A 1 273 ? -16.057 9.366 -30.682 1.00 80.50 273 SER A C 1
ATOM 2119 O O . SER A 1 273 ? -15.426 9.060 -29.662 1.00 80.50 273 SER A O 1
ATOM 2121 N N . THR A 1 274 ? -17.268 8.883 -30.948 1.00 78.56 274 THR A N 1
ATOM 2122 C CA . THR A 1 274 ? -17.944 7.817 -30.195 1.00 78.56 274 THR A CA 1
ATOM 2123 C C . THR A 1 274 ? -17.796 6.446 -30.851 1.00 78.56 274 THR A C 1
ATOM 2125 O O . THR A 1 274 ? -18.196 5.456 -30.259 1.00 78.56 274 THR A O 1
ATOM 2128 N N . ASP A 1 275 ? -17.232 6.371 -32.058 1.00 82.94 275 ASP A N 1
ATOM 2129 C CA . ASP A 1 275 ? -17.046 5.117 -32.791 1.00 82.94 275 ASP A CA 1
ATOM 2130 C C . ASP A 1 275 ? -15.696 4.475 -32.429 1.00 82.94 275 ASP A C 1
ATOM 2132 O O . ASP A 1 275 ? -14.630 4.974 -32.815 1.00 82.94 275 ASP A O 1
ATOM 2136 N N . ALA A 1 276 ? -15.749 3.381 -31.661 1.00 82.69 276 ALA A N 1
ATOM 2137 C CA . ALA A 1 276 ? -14.572 2.637 -31.219 1.00 82.69 276 ALA A CA 1
ATOM 2138 C C . ALA A 1 276 ? -13.781 2.056 -32.399 1.00 82.69 276 ALA A C 1
ATOM 2140 O O . ALA A 1 276 ? -12.557 2.188 -32.439 1.00 82.69 276 ALA A O 1
ATOM 2141 N N . CYS A 1 277 ? -14.476 1.468 -33.378 1.00 80.38 277 CYS A N 1
ATOM 2142 C CA . CYS A 1 277 ? -13.870 0.798 -34.524 1.00 80.38 277 CYS A CA 1
ATOM 2143 C C . CYS A 1 277 ? -13.148 1.790 -35.439 1.00 80.38 277 CYS A C 1
ATOM 2145 O O . CYS A 1 277 ? -12.030 1.527 -35.887 1.00 80.38 277 CYS A O 1
ATOM 2147 N N . ALA A 1 278 ? -13.753 2.954 -35.689 1.00 80.31 278 ALA A N 1
ATOM 2148 C CA . ALA A 1 278 ? -13.126 4.002 -36.491 1.00 80.31 278 ALA A CA 1
ATOM 2149 C C . ALA A 1 278 ? -11.863 4.564 -35.816 1.00 80.31 278 ALA A C 1
ATOM 2151 O O . ALA A 1 278 ? -10.857 4.818 -36.487 1.00 80.31 278 ALA A O 1
ATOM 2152 N N . LEU A 1 279 ? -11.891 4.743 -34.490 1.00 85.06 279 LEU A N 1
ATOM 2153 C CA . LEU A 1 279 ? -10.736 5.225 -33.733 1.00 85.06 279 LEU A CA 1
ATOM 2154 C C . LEU A 1 279 ? -9.620 4.173 -33.654 1.00 85.06 279 LEU A C 1
ATOM 2156 O O . LEU A 1 279 ? -8.450 4.524 -33.804 1.00 85.06 279 LEU A O 1
ATOM 2160 N N . GLU A 1 280 ? -9.960 2.898 -33.464 1.00 86.44 280 GLU A N 1
ATOM 2161 C CA . GLU A 1 280 ? -8.998 1.790 -33.449 1.00 86.44 280 GLU A CA 1
ATOM 2162 C C . GLU A 1 280 ? -8.290 1.646 -34.802 1.00 86.44 280 GLU A C 1
ATOM 2164 O O . GLU A 1 280 ? -7.058 1.678 -34.860 1.00 86.44 280 GLU A O 1
ATOM 2169 N N . ALA A 1 281 ? -9.052 1.633 -35.901 1.00 83.81 281 ALA A N 1
ATOM 2170 C CA . ALA A 1 281 ? -8.501 1.588 -37.253 1.00 83.81 281 ALA A CA 1
ATOM 2171 C C . ALA A 1 281 ? -7.561 2.773 -37.537 1.00 83.81 281 ALA A C 1
ATOM 2173 O O . ALA A 1 281 ? -6.514 2.605 -38.164 1.00 83.81 281 ALA A O 1
ATOM 2174 N N . ALA A 1 282 ? -7.892 3.971 -37.043 1.00 82.88 282 ALA A N 1
ATOM 217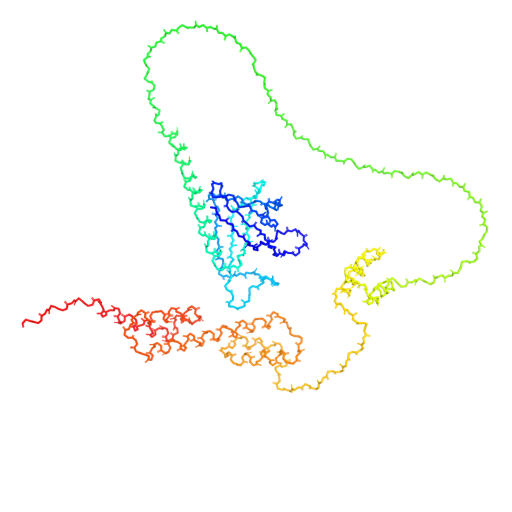5 C CA . ALA A 1 282 ? -7.041 5.148 -37.185 1.00 82.88 282 ALA A CA 1
ATOM 2176 C C . ALA A 1 282 ? -5.742 5.053 -36.366 1.00 82.88 282 ALA A C 1
ATOM 2178 O O . ALA A 1 282 ? -4.684 5.469 -36.844 1.00 82.88 282 ALA A O 1
ATOM 2179 N N . VAL A 1 283 ? -5.796 4.495 -35.152 1.00 84.81 283 VAL A N 1
ATOM 2180 C CA . VAL A 1 283 ? -4.605 4.255 -34.320 1.00 84.81 283 VAL A CA 1
ATOM 2181 C C . VAL A 1 283 ? -3.672 3.249 -34.991 1.00 84.81 283 VAL A C 1
ATOM 2183 O O . VAL A 1 283 ? -2.468 3.501 -35.077 1.00 84.81 283 VAL A O 1
ATOM 2186 N N . ASP A 1 284 ? -4.206 2.144 -35.505 1.00 84.56 284 ASP A N 1
ATOM 2187 C CA . ASP A 1 284 ? -3.408 1.109 -36.166 1.00 84.56 284 ASP A CA 1
ATOM 2188 C C . ASP A 1 284 ? -2.810 1.594 -37.487 1.00 84.56 284 ASP A C 1
ATOM 2190 O O . ASP A 1 284 ? -1.632 1.350 -37.760 1.00 84.56 284 ASP A O 1
ATOM 2194 N N . ALA A 1 285 ? -3.574 2.365 -38.262 1.00 81.94 285 ALA A N 1
ATOM 2195 C CA . ALA A 1 285 ? -3.098 3.037 -39.465 1.00 81.94 285 ALA A CA 1
ATOM 2196 C C . ALA A 1 285 ? -1.906 3.967 -39.170 1.00 81.94 285 ALA A C 1
ATOM 2198 O O . ALA A 1 285 ? -0.901 3.952 -39.885 1.00 81.94 285 ALA A O 1
ATOM 2199 N N . VAL A 1 286 ? -1.982 4.743 -38.085 1.00 81.19 286 VAL A N 1
ATOM 2200 C CA . VAL A 1 286 ? -0.902 5.638 -37.650 1.00 81.19 286 VAL A CA 1
ATOM 2201 C C . VAL A 1 286 ? 0.347 4.864 -37.221 1.00 81.19 286 VAL A C 1
ATOM 2203 O O . VAL A 1 286 ? 1.460 5.222 -37.618 1.00 81.19 286 VAL A O 1
ATOM 2206 N N . ILE A 1 287 ? 0.179 3.799 -36.435 1.00 81.06 287 ILE A N 1
ATOM 2207 C CA . ILE A 1 287 ? 1.294 2.966 -35.967 1.00 81.06 287 ILE A CA 1
ATOM 2208 C C . ILE A 1 287 ? 1.957 2.247 -37.147 1.00 81.06 287 ILE A C 1
ATOM 2210 O O . ILE A 1 287 ? 3.186 2.229 -37.245 1.00 81.06 287 ILE A O 1
ATOM 2214 N N . GLY A 1 288 ? 1.159 1.698 -38.067 1.00 79.94 288 GLY A N 1
ATOM 2215 C CA . GLY A 1 288 ? 1.633 1.001 -39.262 1.00 79.94 288 GLY A CA 1
ATOM 2216 C C . GLY A 1 288 ? 2.390 1.908 -40.234 1.00 79.94 288 GLY A C 1
ATOM 2217 O O . GLY A 1 288 ? 3.352 1.467 -40.860 1.00 79.94 288 GLY A O 1
ATOM 2218 N N . ALA A 1 289 ? 2.026 3.191 -40.309 1.00 78.69 289 ALA A N 1
ATOM 2219 C CA . ALA A 1 289 ? 2.713 4.177 -41.142 1.00 78.69 289 ALA A CA 1
ATOM 2220 C C . ALA A 1 289 ? 4.108 4.575 -40.617 1.00 78.69 289 ALA A C 1
ATOM 2222 O O . ALA A 1 289 ? 4.848 5.266 -41.319 1.00 78.69 289 ALA A O 1
ATOM 2223 N N . GLY A 1 290 ? 4.476 4.180 -39.390 1.00 74.31 290 GLY A N 1
ATOM 2224 C CA . GLY A 1 290 ? 5.759 4.541 -38.773 1.00 74.31 290 GLY A CA 1
ATOM 2225 C C . GLY A 1 290 ? 5.944 6.050 -38.588 1.00 74.31 290 GLY A C 1
ATOM 2226 O O . GLY A 1 290 ? 7.074 6.538 -38.531 1.00 74.31 290 GLY A O 1
ATOM 2227 N N . ALA A 1 291 ? 4.841 6.794 -38.552 1.00 71.00 291 ALA A N 1
ATOM 2228 C CA . ALA A 1 291 ? 4.852 8.236 -38.416 1.00 71.00 291 ALA A CA 1
ATOM 2229 C C . ALA A 1 291 ? 5.200 8.636 -36.973 1.00 71.00 291 ALA A C 1
ATOM 2231 O O . ALA A 1 291 ? 4.749 8.015 -36.011 1.00 71.00 291 ALA A O 1
ATOM 2232 N N . ASP A 1 292 ? 6.016 9.682 -36.839 1.00 67.31 292 ASP A N 1
ATOM 2233 C CA . ASP A 1 292 ? 6.531 10.178 -35.560 1.00 67.31 292 ASP A CA 1
ATOM 2234 C C . ASP A 1 292 ? 5.434 10.993 -34.851 1.00 67.31 292 ASP A C 1
ATOM 2236 O O . ASP A 1 292 ? 5.370 12.223 -34.928 1.00 67.31 292 ASP A O 1
ATOM 2240 N N . TYR A 1 293 ? 4.476 10.280 -34.260 1.00 73.81 293 TYR A N 1
ATOM 2241 C CA . TYR A 1 293 ? 3.400 10.867 -33.474 1.00 73.81 293 TYR A CA 1
ATOM 2242 C C . TYR A 1 293 ? 3.802 10.987 -32.005 1.00 73.81 293 TYR A C 1
ATOM 2244 O O . TYR A 1 293 ? 4.601 10.223 -31.476 1.00 73.81 293 TYR A O 1
ATOM 2252 N N . ASP A 1 294 ? 3.205 11.970 -31.338 1.00 79.25 294 ASP A N 1
ATOM 2253 C CA . ASP A 1 294 ? 3.345 12.179 -29.902 1.00 79.25 294 ASP A CA 1
ATOM 2254 C C . ASP A 1 294 ? 2.830 10.943 -29.139 1.00 79.25 294 ASP A C 1
ATOM 2256 O O . ASP A 1 294 ? 1.638 10.626 -29.216 1.00 79.25 294 ASP A O 1
ATOM 2260 N N . ASP A 1 295 ? 3.721 10.253 -28.416 1.00 78.12 295 ASP A N 1
ATOM 2261 C CA . ASP A 1 295 ? 3.405 9.067 -27.605 1.00 78.12 295 ASP A CA 1
ATOM 2262 C C . ASP A 1 295 ? 2.187 9.309 -26.696 1.00 78.12 295 ASP A C 1
ATOM 2264 O O . ASP A 1 295 ? 1.354 8.418 -26.516 1.00 78.12 295 ASP A O 1
ATOM 2268 N N . ASP A 1 296 ? 2.035 10.525 -26.161 1.00 75.50 296 ASP A N 1
ATOM 2269 C CA . ASP A 1 296 ? 0.921 10.871 -25.277 1.00 75.50 296 ASP A CA 1
ATOM 2270 C C . ASP A 1 296 ? -0.424 10.905 -26.029 1.00 75.50 296 ASP A C 1
ATOM 2272 O O . ASP A 1 296 ? -1.458 10.534 -25.469 1.00 75.50 296 ASP A O 1
ATOM 2276 N N . LEU A 1 297 ? -0.425 11.284 -27.313 1.00 79.38 297 LEU A N 1
ATOM 2277 C CA . LEU A 1 297 ? -1.629 11.316 -28.149 1.00 79.38 297 LEU A CA 1
ATOM 2278 C C . LEU A 1 297 ? -2.093 9.902 -28.523 1.00 79.38 297 LEU A C 1
ATOM 2280 O O . LEU A 1 297 ? -3.288 9.616 -28.473 1.00 79.38 297 LEU A O 1
ATOM 2284 N N . LEU A 1 298 ? -1.156 9.003 -28.833 1.00 82.44 298 LEU A N 1
ATOM 2285 C CA . LEU A 1 298 ? -1.459 7.591 -29.095 1.00 82.44 298 LEU A CA 1
ATOM 2286 C C . LEU A 1 298 ? -1.954 6.871 -27.838 1.00 82.44 298 LEU A C 1
ATOM 2288 O O . LEU A 1 298 ? -2.881 6.061 -27.907 1.00 82.44 298 LEU A O 1
ATOM 2292 N N . ILE A 1 299 ? -1.375 7.189 -26.677 1.00 81.25 299 ILE A N 1
ATOM 2293 C CA . ILE A 1 299 ? -1.855 6.681 -25.388 1.00 81.25 299 ILE A CA 1
ATOM 2294 C C . ILE A 1 299 ? -3.283 7.169 -25.121 1.00 81.25 299 ILE A C 1
ATOM 2296 O O . ILE A 1 299 ? -4.122 6.366 -24.709 1.00 81.25 299 ILE A O 1
ATOM 2300 N N . ALA A 1 300 ? -3.576 8.449 -25.367 1.00 77.62 300 ALA A N 1
ATOM 2301 C CA . ALA A 1 300 ? -4.919 8.999 -25.201 1.00 77.62 300 ALA A CA 1
ATOM 2302 C C . ALA A 1 300 ? -5.936 8.320 -26.134 1.00 77.62 300 ALA A C 1
ATOM 2304 O O . ALA A 1 300 ? -6.999 7.911 -25.669 1.00 77.62 300 ALA A O 1
ATOM 2305 N N . ALA A 1 301 ? -5.586 8.122 -27.409 1.00 82.81 301 ALA A N 1
ATOM 2306 C CA . ALA A 1 301 ? -6.445 7.448 -28.381 1.00 82.81 301 ALA A CA 1
ATOM 2307 C C . ALA A 1 301 ? -6.747 5.994 -27.992 1.00 82.81 301 ALA A C 1
ATOM 2309 O O . ALA A 1 301 ? -7.911 5.615 -27.932 1.00 82.81 301 ALA A O 1
ATOM 2310 N N . ARG A 1 302 ? -5.735 5.203 -27.614 1.00 83.88 302 ARG A N 1
ATOM 2311 C CA . ARG A 1 302 ? -5.949 3.821 -27.138 1.00 83.88 302 ARG A CA 1
ATOM 2312 C C . ARG A 1 302 ? -6.791 3.751 -25.873 1.00 83.88 302 ARG A C 1
ATOM 2314 O O . ARG A 1 302 ? -7.686 2.926 -25.776 1.00 83.88 302 ARG A O 1
ATOM 2321 N N . THR A 1 303 ? -6.539 4.653 -24.927 1.00 80.25 303 THR A N 1
ATOM 2322 C CA . THR A 1 303 ? -7.342 4.730 -23.697 1.00 80.25 303 THR A CA 1
ATOM 2323 C C . THR A 1 303 ? -8.809 5.029 -24.017 1.00 80.25 303 THR A C 1
ATOM 2325 O O . THR A 1 303 ? -9.702 4.531 -23.337 1.00 80.25 303 THR A O 1
ATOM 2328 N N . ARG A 1 304 ? -9.067 5.829 -25.059 1.00 83.94 304 ARG A N 1
ATOM 2329 C CA . ARG A 1 304 ? -10.420 6.130 -25.521 1.00 83.94 304 ARG A CA 1
ATOM 2330 C C . ARG A 1 304 ? -11.077 4.940 -26.226 1.00 83.94 304 ARG A C 1
ATOM 2332 O O . ARG A 1 304 ? -12.240 4.692 -25.937 1.00 83.94 304 ARG A O 1
ATOM 2339 N N . VAL A 1 305 ? -10.356 4.189 -27.063 1.00 83.25 305 VAL A N 1
ATOM 2340 C CA . VAL A 1 305 ? -10.858 2.931 -27.660 1.00 83.25 305 VAL A CA 1
ATOM 2341 C C . VAL A 1 305 ? -11.269 1.947 -26.564 1.00 83.25 305 VAL A C 1
ATOM 2343 O O . VAL A 1 305 ? -12.413 1.507 -26.547 1.00 83.25 305 VAL A O 1
ATOM 2346 N N . ASP A 1 306 ? -10.391 1.695 -25.588 1.00 75.81 306 ASP A N 1
ATOM 2347 C CA . ASP A 1 306 ? -10.675 0.793 -24.461 1.00 75.81 306 ASP A CA 1
ATOM 2348 C C . ASP A 1 306 ? -11.918 1.217 -23.663 1.00 75.81 306 ASP A C 1
ATOM 2350 O O . ASP A 1 306 ? -12.619 0.377 -23.099 1.00 75.81 306 ASP A O 1
ATOM 2354 N N . PHE A 1 307 ? -12.163 2.526 -23.555 1.00 79.12 307 PHE A N 1
ATOM 2355 C CA . PHE A 1 307 ? -13.360 3.055 -22.910 1.00 79.12 307 PHE A CA 1
ATOM 2356 C C . PHE A 1 307 ? -14.608 2.772 -23.750 1.00 79.12 307 PHE A C 1
ATOM 2358 O O . PHE A 1 307 ? -15.562 2.216 -23.220 1.00 79.12 307 PHE A O 1
ATOM 2365 N N . LEU A 1 308 ? -14.585 3.106 -25.044 1.00 76.12 308 LEU A N 1
ATOM 2366 C CA . LEU A 1 308 ? -15.736 2.936 -25.934 1.00 76.12 308 LEU A CA 1
ATOM 2367 C C . LEU A 1 308 ? -16.145 1.462 -26.069 1.00 76.12 308 LEU A C 1
ATOM 2369 O O . LEU A 1 308 ? -17.321 1.159 -25.924 1.00 76.12 308 LEU A O 1
ATOM 2373 N N . VAL A 1 309 ? -15.183 0.544 -26.213 1.00 79.19 309 VAL A N 1
ATOM 2374 C CA . VAL A 1 309 ? -15.460 -0.906 -26.266 1.00 79.19 309 VAL A CA 1
ATOM 2375 C C . VAL A 1 309 ? -16.166 -1.386 -24.995 1.00 79.19 309 VAL A C 1
ATOM 2377 O O . VAL A 1 309 ? -17.150 -2.112 -25.065 1.00 79.19 309 VAL A O 1
ATOM 2380 N N . LYS A 1 310 ? -15.716 -0.937 -23.816 1.00 77.50 310 LYS A N 1
ATOM 2381 C CA . LYS A 1 310 ? -16.371 -1.292 -22.547 1.00 77.50 310 LYS A CA 1
ATOM 2382 C C . LYS A 1 310 ? -17.780 -0.729 -22.441 1.00 77.50 310 LYS A C 1
ATOM 2384 O O . LYS A 1 310 ? -18.638 -1.381 -21.855 1.00 77.50 310 LYS A O 1
ATOM 2389 N N . THR A 1 311 ? -18.005 0.477 -22.957 1.00 79.62 311 THR A N 1
ATOM 2390 C CA . THR A 1 311 ? -19.337 1.084 -23.006 1.00 79.62 311 THR A CA 1
ATOM 2391 C C . THR A 1 311 ? -20.255 0.294 -23.944 1.00 79.62 311 THR A C 1
ATOM 2393 O O . THR A 1 311 ? -21.391 0.016 -23.572 1.00 79.62 311 THR A O 1
ATOM 2396 N N . ASP A 1 312 ? -19.764 -0.155 -25.101 1.00 80.12 312 ASP A N 1
ATOM 2397 C CA . ASP A 1 312 ? -20.540 -0.977 -26.037 1.00 80.12 312 ASP A CA 1
ATOM 2398 C C . ASP A 1 312 ? -20.874 -2.363 -25.457 1.00 80.12 312 ASP A C 1
ATOM 2400 O O . ASP A 1 312 ? -22.029 -2.791 -25.513 1.00 80.12 312 ASP A O 1
ATOM 2404 N N . ASP A 1 313 ? -19.911 -3.032 -24.814 1.00 77.50 313 ASP A N 1
ATOM 2405 C CA . ASP A 1 313 ? -20.136 -4.311 -24.122 1.00 77.50 313 ASP A CA 1
ATOM 2406 C C . ASP A 1 313 ? -21.178 -4.166 -23.002 1.00 77.50 313 ASP A C 1
ATOM 2408 O O . ASP A 1 313 ? -22.110 -4.965 -22.876 1.00 77.50 313 ASP A O 1
ATOM 2412 N N . ALA A 1 314 ? -21.045 -3.111 -22.196 1.00 74.56 314 ALA A N 1
ATOM 2413 C CA . ALA A 1 314 ? -21.972 -2.789 -21.121 1.00 74.56 314 ALA A CA 1
ATOM 2414 C C . ALA A 1 314 ? -23.391 -2.503 -21.639 1.00 74.56 314 ALA A C 1
ATOM 2416 O O . ALA A 1 314 ? -24.376 -2.945 -21.040 1.00 74.56 314 ALA A O 1
ATOM 2417 N N . ARG A 1 315 ? -23.504 -1.806 -22.775 1.00 79.19 315 ARG A N 1
ATOM 2418 C CA . ARG A 1 315 ? -24.776 -1.565 -23.458 1.00 79.19 315 ARG A CA 1
ATOM 2419 C C . ARG A 1 315 ? -25.393 -2.866 -23.971 1.00 79.19 315 ARG A C 1
ATOM 2421 O O . ARG A 1 315 ? -26.581 -3.091 -23.751 1.00 79.19 315 ARG A O 1
ATOM 2428 N N . ALA A 1 316 ? -24.599 -3.739 -24.587 1.00 82.06 316 ALA A N 1
ATOM 2429 C CA . ALA A 1 316 ? -25.060 -5.034 -25.082 1.00 82.06 316 ALA A CA 1
ATOM 2430 C C . ALA A 1 316 ? -25.547 -5.954 -23.946 1.00 82.06 316 ALA A C 1
ATOM 2432 O O . ALA A 1 316 ? -26.571 -6.627 -24.090 1.00 82.06 316 ALA A O 1
ATOM 2433 N N . GLU A 1 317 ? -24.867 -5.967 -22.793 1.00 76.94 317 GLU A N 1
ATOM 2434 C CA . GLU A 1 317 ? -25.345 -6.693 -21.608 1.00 76.94 317 GLU A CA 1
ATOM 2435 C C . GLU A 1 317 ? -26.682 -6.145 -21.097 1.00 76.94 317 GLU A C 1
ATOM 2437 O O . GLU A 1 317 ? -27.569 -6.925 -20.739 1.00 76.94 317 GLU A O 1
ATOM 2442 N N . LEU A 1 318 ? -26.847 -4.820 -21.088 1.00 78.06 318 LEU A N 1
ATOM 2443 C CA . LEU A 1 318 ? -28.077 -4.164 -20.651 1.00 78.06 318 LEU A CA 1
ATOM 2444 C C . LEU A 1 318 ? -29.250 -4.462 -21.597 1.00 78.06 318 LEU A C 1
ATOM 2446 O O . LEU A 1 318 ? -30.341 -4.805 -21.142 1.00 78.06 318 LEU A O 1
ATOM 2450 N N . GLU A 1 319 ? -29.020 -4.397 -22.909 1.00 83.75 319 GLU A N 1
ATOM 2451 C CA . GLU A 1 319 ? -30.001 -4.775 -23.933 1.00 83.75 319 GLU A CA 1
ATOM 2452 C C . GLU A 1 319 ? -30.384 -6.254 -23.819 1.00 83.75 319 GLU A C 1
ATOM 2454 O O . GLU A 1 319 ? -31.565 -6.595 -23.889 1.00 83.75 319 GLU A O 1
ATOM 2459 N N . LYS A 1 320 ? -29.413 -7.138 -23.559 1.00 81.62 320 LYS A N 1
ATOM 2460 C CA . LYS A 1 320 ? -29.669 -8.562 -23.318 1.00 81.62 320 LYS A CA 1
ATOM 2461 C C . LYS A 1 320 ? -30.491 -8.792 -22.049 1.00 81.62 320 LYS A C 1
ATOM 2463 O O . LYS A 1 320 ? -31.401 -9.617 -22.074 1.00 81.62 320 LYS A O 1
ATOM 2468 N N . ALA A 1 321 ? -30.201 -8.078 -20.961 1.00 79.31 321 ALA A N 1
ATOM 2469 C CA . ALA A 1 321 ? -30.962 -8.169 -19.714 1.00 79.31 321 ALA A CA 1
ATOM 2470 C C . ALA A 1 321 ? -32.416 -7.695 -19.894 1.00 79.31 321 ALA A C 1
ATOM 2472 O O . ALA A 1 321 ? -33.342 -8.335 -19.395 1.00 79.31 321 ALA A O 1
ATOM 2473 N N . LEU A 1 322 ? -32.625 -6.624 -20.668 1.00 81.19 322 LEU A N 1
ATOM 2474 C CA . LEU A 1 322 ? -33.956 -6.137 -21.040 1.00 81.19 322 LEU A CA 1
ATOM 2475 C C . LEU A 1 322 ? -34.707 -7.122 -21.945 1.00 81.19 322 LEU A C 1
ATOM 2477 O O . LEU A 1 322 ? -35.874 -7.423 -21.695 1.00 81.19 322 LEU A O 1
ATOM 2481 N N . ALA A 1 323 ? -34.043 -7.642 -22.981 1.00 80.12 323 ALA A N 1
ATOM 2482 C CA . ALA A 1 323 ? -34.628 -8.584 -23.934 1.00 80.12 323 ALA A CA 1
ATOM 2483 C C . ALA A 1 323 ? -34.952 -9.941 -23.297 1.00 80.12 323 ALA A C 1
ATOM 2485 O O . ALA A 1 323 ? -35.911 -10.595 -23.698 1.00 80.12 323 ALA A O 1
ATOM 2486 N N . ALA A 1 324 ? -34.189 -10.350 -22.281 1.00 81.50 324 ALA A N 1
ATOM 2487 C CA . ALA A 1 324 ? -34.470 -11.548 -21.501 1.00 81.50 324 ALA A CA 1
ATOM 2488 C C . ALA A 1 324 ? -35.731 -11.423 -20.626 1.00 81.50 324 ALA A C 1
ATOM 2490 O O . ALA A 1 324 ? -36.086 -12.401 -19.975 1.00 81.50 324 ALA A O 1
ATOM 2491 N N . CYS A 1 325 ? -36.396 -10.255 -20.605 1.00 63.31 325 CYS A N 1
ATOM 2492 C CA . CYS A 1 325 ? -37.596 -9.981 -19.810 1.00 63.31 325 CYS A CA 1
ATOM 2493 C C . CYS A 1 325 ? -37.473 -10.521 -18.378 1.00 63.31 325 CYS A C 1
ATOM 2495 O O . CYS A 1 325 ? -38.368 -11.198 -17.883 1.00 63.31 325 CYS A O 1
ATOM 2497 N N . SER A 1 326 ? -36.329 -10.264 -17.738 1.00 62.72 326 SER A N 1
ATOM 2498 C CA . SER A 1 326 ? -36.031 -10.779 -16.406 1.00 62.72 326 SER A CA 1
ATOM 2499 C C . SER A 1 326 ? -37.008 -10.193 -15.385 1.00 62.72 326 SER A C 1
ATOM 2501 O O . SER A 1 326 ? -36.879 -9.028 -15.011 1.00 62.72 326 SER A O 1
ATOM 2503 N N . ASP A 1 327 ? -37.962 -11.000 -14.917 1.00 75.88 327 ASP A N 1
ATOM 2504 C CA . ASP A 1 327 ? -38.796 -10.687 -13.745 1.00 75.88 327 ASP A CA 1
ATOM 2505 C C . ASP A 1 327 ? -37.961 -10.629 -12.448 1.00 75.88 327 ASP A C 1
ATOM 2507 O O . ASP A 1 327 ? -38.449 -10.210 -11.403 1.00 75.88 327 ASP A O 1
ATOM 2511 N N . ASP A 1 328 ? -36.683 -11.014 -12.510 1.00 81.06 328 ASP A N 1
ATOM 2512 C CA . ASP A 1 328 ? -35.724 -10.853 -11.424 1.00 81.06 328 ASP A CA 1
ATOM 2513 C C . ASP A 1 328 ? -35.197 -9.407 -11.378 1.00 81.06 328 ASP A C 1
ATOM 2515 O O . ASP A 1 328 ? -34.353 -8.984 -12.183 1.00 81.06 328 ASP A O 1
ATOM 2519 N N . ALA A 1 329 ? -35.716 -8.657 -10.403 1.00 81.88 329 ALA A N 1
ATOM 2520 C CA . ALA A 1 329 ? -35.314 -7.297 -10.070 1.00 81.88 329 ALA A CA 1
ATOM 2521 C C . ALA A 1 329 ? -33.810 -7.184 -9.751 1.00 81.88 329 ALA A C 1
ATOM 2523 O O . ALA A 1 329 ? -33.171 -6.199 -10.128 1.00 81.88 329 ALA A O 1
ATOM 2524 N N . SER A 1 330 ? -33.214 -8.195 -9.112 1.00 81.94 330 SER A N 1
ATOM 2525 C CA . SER A 1 330 ? -31.793 -8.171 -8.753 1.00 81.94 330 SER A CA 1
ATOM 2526 C C . SER A 1 330 ? -30.919 -8.211 -10.001 1.00 81.94 330 SER A C 1
ATOM 2528 O O . SER A 1 330 ? -30.021 -7.385 -10.155 1.00 81.94 330 SER A O 1
ATOM 2530 N N . ALA A 1 331 ? -31.220 -9.113 -10.938 1.00 80.75 331 ALA A N 1
ATOM 2531 C CA . ALA A 1 331 ? -30.452 -9.251 -12.173 1.00 80.75 331 ALA A CA 1
ATOM 2532 C C . ALA A 1 331 ? -30.506 -7.978 -13.040 1.00 80.75 331 ALA A C 1
ATOM 2534 O O . ALA A 1 331 ? -29.490 -7.560 -13.608 1.00 80.75 331 ALA A O 1
ATOM 2535 N N . LEU A 1 332 ? -31.675 -7.329 -13.112 1.00 82.62 332 LEU A N 1
ATOM 2536 C CA . LEU A 1 332 ? -31.850 -6.076 -13.849 1.00 82.62 332 LEU A CA 1
ATOM 2537 C C . LEU A 1 332 ? -31.130 -4.900 -13.167 1.00 82.62 332 LEU A C 1
ATOM 2539 O O . LEU A 1 332 ? -30.502 -4.082 -13.847 1.00 82.62 332 LEU A O 1
ATOM 2543 N N . GLY A 1 333 ? -31.180 -4.833 -11.833 1.00 82.38 333 GLY A N 1
ATOM 2544 C CA . GLY A 1 333 ? -30.450 -3.845 -11.039 1.00 82.38 333 GLY A CA 1
ATOM 2545 C C . GLY A 1 333 ? -28.935 -3.970 -11.200 1.00 82.38 333 GLY A C 1
ATOM 2546 O O . GLY A 1 333 ? -28.261 -2.973 -11.467 1.00 82.38 333 GLY A O 1
ATOM 2547 N N . ASP A 1 334 ? -28.410 -5.193 -11.142 1.00 83.69 334 ASP A N 1
ATOM 2548 C CA . ASP A 1 334 ? -26.9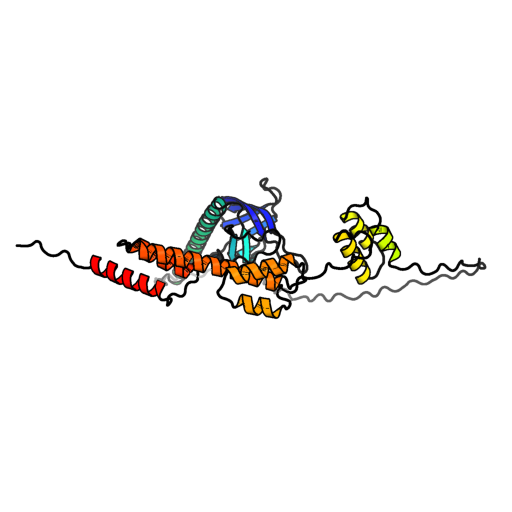83 -5.476 -11.312 1.00 83.69 334 ASP A CA 1
ATOM 2549 C C . ASP A 1 334 ? -26.493 -5.166 -12.731 1.00 83.69 334 ASP A C 1
ATOM 2551 O O . ASP A 1 334 ? -25.387 -4.649 -12.911 1.00 83.69 334 ASP A O 1
ATOM 2555 N N . ALA A 1 335 ? -27.302 -5.449 -13.757 1.00 81.62 335 ALA A N 1
ATOM 2556 C CA . ALA A 1 335 ? -26.988 -5.080 -15.137 1.00 81.62 335 ALA A CA 1
ATOM 2557 C C . ALA A 1 335 ? -26.938 -3.552 -15.316 1.00 81.62 335 ALA A C 1
ATOM 2559 O O . ALA A 1 335 ? -25.976 -3.031 -15.880 1.00 81.62 335 ALA A O 1
ATOM 2560 N N . ALA A 1 336 ? -27.917 -2.817 -14.777 1.00 82.81 336 ALA A N 1
ATOM 2561 C CA . ALA A 1 336 ? -27.934 -1.355 -14.836 1.00 82.81 336 ALA A CA 1
ATOM 2562 C C . ALA A 1 336 ? -26.763 -0.724 -14.061 1.00 82.81 336 ALA A C 1
ATOM 2564 O O . ALA A 1 336 ? -26.142 0.226 -14.539 1.00 82.81 336 ALA A O 1
ATOM 2565 N N . ALA A 1 337 ? -26.418 -1.265 -12.889 1.00 82.44 337 ALA A N 1
ATOM 2566 C CA . ALA A 1 337 ? -25.280 -0.802 -12.099 1.00 82.44 337 ALA A CA 1
ATOM 2567 C C . ALA A 1 337 ? -23.946 -1.034 -12.826 1.00 82.44 337 ALA A C 1
ATOM 2569 O O . ALA A 1 337 ? -23.102 -0.134 -12.872 1.00 82.44 337 ALA A O 1
ATOM 2570 N N . ARG A 1 338 ? -23.769 -2.210 -13.446 1.00 79.19 338 ARG A N 1
ATOM 2571 C CA . ARG A 1 338 ? -22.588 -2.512 -14.269 1.00 79.19 338 ARG A CA 1
ATOM 2572 C C . ARG A 1 338 ? -22.507 -1.623 -15.505 1.00 79.19 338 ARG A C 1
ATOM 2574 O O . ARG A 1 338 ? -21.411 -1.175 -15.829 1.00 79.19 338 ARG A O 1
ATOM 2581 N N . ALA A 1 339 ? -23.638 -1.299 -16.131 1.00 77.06 339 ALA A N 1
ATOM 2582 C CA . ALA A 1 339 ? -23.671 -0.394 -17.273 1.00 77.06 339 ALA A CA 1
ATOM 2583 C C . ALA A 1 339 ? -23.184 1.021 -16.920 1.00 77.06 339 ALA A C 1
ATOM 2585 O O . ALA A 1 339 ? -22.299 1.561 -17.584 1.00 77.06 339 ALA A O 1
ATOM 2586 N N . VAL A 1 340 ? -23.671 1.580 -15.809 1.00 80.94 340 VAL A N 1
ATOM 2587 C CA . VAL A 1 340 ? -23.214 2.889 -15.308 1.00 80.94 340 VAL A CA 1
ATOM 2588 C C . VAL A 1 340 ? -21.734 2.848 -14.909 1.00 80.94 340 VAL A C 1
ATOM 2590 O O . VAL A 1 340 ? -20.978 3.765 -15.226 1.00 80.94 340 VAL A O 1
ATOM 2593 N N . ALA A 1 341 ? -21.274 1.767 -14.271 1.00 76.75 341 ALA A N 1
ATOM 2594 C CA . ALA A 1 341 ? -19.854 1.584 -13.951 1.00 76.75 341 ALA A CA 1
ATOM 2595 C C . ALA A 1 341 ? -18.966 1.438 -15.207 1.00 76.75 341 ALA A C 1
ATOM 2597 O O . ALA A 1 341 ? -17.797 1.827 -15.183 1.00 76.75 341 ALA A O 1
ATOM 2598 N N . GLY A 1 342 ? -19.523 0.913 -16.304 1.00 75.25 342 GLY A N 1
ATOM 2599 C CA . GLY A 1 342 ? -18.916 0.841 -17.637 1.00 75.25 342 GLY A CA 1
ATOM 2600 C C . GLY A 1 342 ? -18.893 2.173 -18.397 1.00 75.25 342 GLY A C 1
ATOM 2601 O O . GLY A 1 342 ? -18.368 2.232 -19.509 1.00 75.25 342 GLY A O 1
ATOM 2602 N N . GLY A 1 343 ? -19.417 3.245 -17.794 1.00 76.81 343 GLY A N 1
ATOM 2603 C CA . GLY A 1 343 ? -19.379 4.597 -18.339 1.00 76.81 343 GLY A CA 1
ATOM 2604 C C . GLY A 1 343 ? -20.622 5.018 -19.122 1.00 76.81 343 GLY A C 1
ATOM 2605 O O . GLY A 1 343 ? -20.577 6.093 -19.718 1.00 76.81 343 GLY A O 1
ATOM 2606 N N . LEU A 1 344 ? -21.705 4.225 -19.120 1.00 80.75 344 LEU A N 1
ATOM 2607 C CA . LEU A 1 344 ? -22.993 4.689 -19.648 1.00 80.75 344 LEU A CA 1
ATOM 2608 C C . LEU A 1 344 ? -23.555 5.803 -18.760 1.00 80.75 344 LEU A C 1
ATOM 2610 O O . LEU A 1 344 ? -23.453 5.757 -17.529 1.00 80.75 344 LEU A O 1
ATOM 2614 N N . ASP A 1 345 ? -24.172 6.794 -19.397 1.00 79.50 345 ASP A N 1
ATOM 2615 C CA . ASP A 1 345 ? -24.842 7.878 -18.686 1.00 79.50 345 ASP A CA 1
ATOM 2616 C C . ASP A 1 345 ? -26.056 7.301 -17.927 1.00 79.50 345 ASP A C 1
ATOM 2618 O O . ASP A 1 345 ? -26.857 6.569 -18.514 1.00 79.50 345 ASP A O 1
ATOM 2622 N N . PRO A 1 346 ? -26.232 7.583 -16.623 1.00 77.19 346 PRO A N 1
ATOM 2623 C CA . PRO A 1 346 ? -27.427 7.166 -15.890 1.00 77.19 346 PRO A CA 1
ATOM 2624 C C . PRO A 1 346 ? -28.750 7.660 -16.499 1.00 77.19 346 PRO A C 1
ATOM 2626 O O . PRO A 1 346 ? -29.782 7.032 -16.248 1.00 77.19 346 PRO A O 1
ATOM 2629 N N . GLU A 1 347 ? -28.723 8.755 -17.263 1.00 78.88 347 GLU A N 1
ATOM 2630 C CA . GLU A 1 347 ? -29.875 9.313 -17.982 1.00 78.88 347 GLU A CA 1
ATOM 2631 C C . GLU A 1 347 ? -30.031 8.736 -19.398 1.00 78.88 347 GLU A C 1
ATOM 2633 O O . GLU A 1 347 ? -30.975 9.075 -20.117 1.00 78.88 347 GLU A O 1
ATOM 2638 N N . GLU A 1 348 ? -29.129 7.845 -19.822 1.00 85.44 348 GLU A N 1
ATOM 2639 C CA . GLU A 1 348 ? -29.245 7.176 -21.110 1.00 85.44 348 GLU A CA 1
ATOM 2640 C C . GLU A 1 348 ? -30.573 6.395 -21.171 1.00 85.44 348 GLU A C 1
ATOM 2642 O O . GLU A 1 348 ? -30.912 5.682 -20.217 1.00 85.44 348 GLU A O 1
ATOM 2647 N N . PRO A 1 349 ? -31.343 6.479 -22.277 1.00 84.12 349 PRO A N 1
ATOM 2648 C CA . PRO A 1 349 ? -32.690 5.911 -22.353 1.00 84.12 349 PRO A CA 1
ATOM 2649 C C . PRO A 1 349 ? -32.784 4.435 -21.949 1.00 84.12 349 PRO A C 1
ATOM 2651 O O . PRO A 1 349 ? -33.780 4.024 -21.356 1.00 84.12 349 PRO A O 1
ATOM 2654 N N . LEU A 1 350 ? -31.742 3.645 -22.230 1.00 77.19 350 LEU A N 1
ATOM 2655 C CA . LEU A 1 350 ? -31.642 2.237 -21.839 1.00 77.19 350 LEU A CA 1
ATOM 2656 C C . LEU A 1 350 ? -31.535 2.059 -20.317 1.00 77.19 350 LEU A C 1
ATOM 2658 O O . LEU A 1 350 ? -32.298 1.285 -19.739 1.00 77.19 350 LEU A O 1
ATOM 2662 N N . VAL A 1 351 ? -30.650 2.809 -19.654 1.00 82.00 351 VAL A N 1
ATOM 2663 C CA . VAL A 1 351 ? -30.475 2.762 -18.192 1.00 82.00 351 VAL A CA 1
ATOM 2664 C C . VAL A 1 351 ? -31.730 3.282 -17.489 1.00 82.00 351 VAL A C 1
ATOM 2666 O O . VAL A 1 351 ? -32.210 2.664 -16.534 1.00 82.00 351 VAL A O 1
ATOM 2669 N N . ALA A 1 352 ? -32.316 4.367 -18.000 1.00 82.88 352 ALA A N 1
ATOM 2670 C CA . ALA A 1 352 ? -33.575 4.913 -17.504 1.00 82.88 352 ALA A CA 1
ATOM 2671 C C . ALA A 1 352 ? -34.737 3.910 -17.643 1.00 82.88 352 ALA A C 1
ATOM 2673 O O . ALA A 1 352 ? -35.555 3.780 -16.728 1.00 82.88 352 ALA A O 1
ATOM 2674 N N . SER A 1 353 ? -34.793 3.165 -18.753 1.00 83.38 353 SER A N 1
ATOM 2675 C CA . SER A 1 353 ? -35.793 2.113 -18.972 1.00 83.38 353 SER A CA 1
ATOM 2676 C C . SER A 1 353 ? -35.624 0.954 -17.981 1.00 83.38 353 SER A C 1
ATOM 2678 O O . SER A 1 353 ? -36.598 0.551 -17.342 1.00 83.38 353 SER A O 1
ATOM 2680 N N . CYS A 1 354 ? -34.388 0.490 -17.749 1.00 82.38 354 CYS A N 1
ATOM 2681 C CA . CYS A 1 354 ? -34.091 -0.529 -16.734 1.00 82.38 354 CYS A CA 1
ATOM 2682 C C . CYS A 1 354 ? -34.488 -0.086 -15.326 1.00 82.38 354 CYS A C 1
ATOM 2684 O O . CYS A 1 354 ? -35.130 -0.841 -14.603 1.00 82.38 354 CYS A O 1
ATOM 2686 N N . ARG A 1 355 ? -34.152 1.149 -14.935 1.00 85.12 355 ARG A N 1
ATOM 2687 C CA . ARG A 1 355 ? -34.505 1.697 -13.615 1.00 85.12 355 ARG A CA 1
ATOM 2688 C C . ARG A 1 355 ? -36.011 1.809 -13.418 1.00 85.12 355 ARG A C 1
ATOM 2690 O O . ARG A 1 355 ? -36.509 1.468 -12.349 1.00 85.12 355 ARG A O 1
ATOM 2697 N N . ARG A 1 356 ? -36.740 2.254 -14.446 1.00 87.75 356 ARG A N 1
ATOM 2698 C CA . ARG A 1 356 ? -38.206 2.304 -14.410 1.00 87.75 356 ARG A CA 1
ATOM 2699 C C . ARG A 1 356 ? -38.789 0.910 -14.208 1.00 87.75 356 ARG A C 1
ATOM 2701 O O . ARG A 1 356 ? -39.613 0.724 -13.321 1.00 87.75 356 ARG A O 1
ATOM 2708 N N . ARG A 1 357 ? -38.311 -0.071 -14.980 1.00 85.56 357 ARG A N 1
ATOM 2709 C CA . ARG A 1 357 ? -38.783 -1.454 -14.882 1.00 85.56 357 ARG A CA 1
ATOM 2710 C C . ARG A 1 357 ? -38.439 -2.100 -13.539 1.00 85.56 357 ARG A C 1
ATOM 2712 O O . ARG A 1 357 ? -39.265 -2.814 -12.986 1.00 85.56 357 ARG A O 1
ATOM 2719 N N . LEU A 1 358 ? -37.264 -1.802 -12.989 1.00 87.06 358 LEU A N 1
ATOM 2720 C CA . LEU A 1 358 ? -36.875 -2.220 -11.644 1.00 87.06 358 LEU A CA 1
ATOM 2721 C C . LEU A 1 358 ? -37.834 -1.663 -10.581 1.00 87.06 358 LEU A C 1
ATOM 2723 O O . LEU A 1 358 ? -38.273 -2.403 -9.708 1.00 87.06 358 LEU A O 1
ATOM 2727 N N . GLY A 1 359 ? -38.199 -0.382 -10.686 1.00 87.31 359 GLY A N 1
ATOM 2728 C CA . GLY A 1 359 ? -39.189 0.235 -9.802 1.00 87.31 359 GLY A CA 1
ATOM 2729 C C . GLY A 1 359 ? -40.569 -0.424 -9.894 1.00 87.31 359 GLY A C 1
ATOM 2730 O O . GLY A 1 359 ? -41.205 -0.640 -8.869 1.00 87.31 359 GLY A O 1
ATOM 2731 N N . GLU A 1 360 ? -41.012 -0.797 -11.100 1.00 88.69 360 GLU A N 1
ATOM 2732 C CA . GLU A 1 360 ? -42.267 -1.539 -11.299 1.00 88.69 360 GLU A CA 1
ATOM 2733 C C . GLU A 1 360 ? -42.243 -2.935 -10.657 1.00 88.69 360 GLU A C 1
ATOM 2735 O O . GLU A 1 360 ? -43.260 -3.367 -10.121 1.00 88.69 360 GLU A O 1
ATOM 2740 N N . LEU A 1 361 ? -41.109 -3.644 -10.718 1.00 84.88 361 LEU A N 1
ATOM 2741 C CA . LEU A 1 361 ? -40.963 -4.973 -10.111 1.00 84.88 361 LEU A CA 1
ATOM 2742 C C . LEU A 1 361 ? -40.963 -4.894 -8.584 1.00 84.88 361 LEU A C 1
ATOM 2744 O O . LEU A 1 361 ? -41.719 -5.612 -7.941 1.00 84.88 361 LEU A O 1
ATOM 2748 N N . LEU A 1 362 ? -40.190 -3.971 -8.010 1.00 86.19 362 LEU A N 1
ATOM 2749 C CA . LEU A 1 362 ? -40.137 -3.787 -6.558 1.00 86.19 362 LEU A CA 1
ATOM 2750 C C . LEU A 1 362 ? -41.493 -3.352 -5.984 1.00 86.19 362 LEU A C 1
ATOM 2752 O O . LEU A 1 362 ? -41.891 -3.825 -4.928 1.00 86.19 362 LEU A O 1
ATOM 2756 N N . ALA A 1 363 ? -42.245 -2.520 -6.712 1.00 86.75 363 ALA A N 1
ATOM 2757 C CA . ALA A 1 363 ? -43.585 -2.112 -6.296 1.00 86.75 363 ALA A CA 1
ATOM 2758 C C . ALA A 1 363 ? -44.606 -3.268 -6.278 1.00 86.75 363 ALA A C 1
ATOM 2760 O O . ALA A 1 363 ? -45.607 -3.164 -5.577 1.00 86.75 363 ALA A O 1
ATOM 2761 N N . ARG A 1 364 ? -44.382 -4.353 -7.037 1.00 83.75 364 ARG A N 1
ATOM 2762 C CA . ARG A 1 364 ? -45.245 -5.549 -7.007 1.00 83.75 364 ARG A CA 1
ATOM 2763 C C . ARG A 1 364 ? -44.982 -6.437 -5.797 1.00 83.75 364 ARG A C 1
ATOM 2765 O O . ARG A 1 364 ? -45.919 -7.056 -5.308 1.00 83.75 364 ARG A O 1
ATOM 2772 N N . ASP A 1 365 ? -43.739 -6.504 -5.329 1.00 78.06 365 ASP A N 1
ATOM 2773 C CA . ASP A 1 365 ? -43.379 -7.311 -4.156 1.00 78.06 365 ASP A CA 1
ATOM 2774 C C . ASP A 1 365 ? -43.862 -6.677 -2.838 1.00 78.06 365 ASP A C 1
ATOM 2776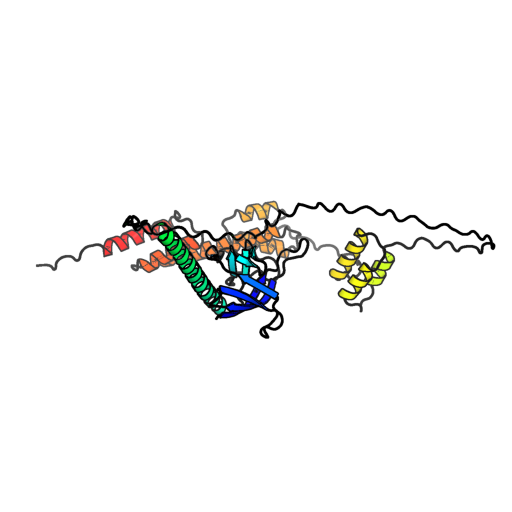 O O . ASP A 1 365 ? -44.058 -7.383 -1.850 1.00 78.06 365 ASP A O 1
ATOM 2780 N N . ASP A 1 366 ? -44.110 -5.363 -2.835 1.00 79.06 366 ASP A N 1
ATOM 2781 C CA . ASP A 1 366 ? -44.656 -4.626 -1.689 1.00 79.06 366 ASP A CA 1
ATOM 2782 C C . ASP A 1 366 ? -46.194 -4.702 -1.569 1.00 79.06 366 ASP A C 1
ATOM 2784 O O . ASP A 1 366 ? -46.753 -4.205 -0.583 1.00 79.06 366 ASP A O 1
ATOM 2788 N N . ASP A 1 367 ? -46.905 -5.323 -2.523 1.00 77.31 367 ASP A N 1
ATOM 2789 C CA . ASP A 1 367 ? -48.353 -5.509 -2.395 1.00 77.31 367 ASP A CA 1
ATOM 2790 C C . ASP A 1 367 ? -48.646 -6.509 -1.256 1.00 77.31 367 ASP A C 1
ATOM 2792 O O . ASP A 1 367 ? -48.217 -7.669 -1.304 1.00 77.31 367 ASP A O 1
ATOM 2796 N N . PRO A 1 368 ? -49.386 -6.101 -0.206 1.00 77.19 368 PRO A N 1
ATOM 2797 C CA . PRO A 1 368 ? -49.668 -6.975 0.922 1.00 77.19 368 PRO A CA 1
ATOM 2798 C C . PRO A 1 368 ? -50.443 -8.212 0.443 1.00 77.19 368 PRO A C 1
ATOM 2800 O O . PRO A 1 368 ? -51.330 -8.086 -0.410 1.00 77.19 368 PRO A O 1
ATOM 2803 N N . PRO A 1 369 ? -50.162 -9.408 0.999 1.00 75.25 369 PRO A N 1
ATOM 2804 C CA . PRO A 1 369 ? -50.799 -10.641 0.559 1.00 75.25 369 PRO A CA 1
ATOM 2805 C C . PRO A 1 369 ? -52.316 -10.483 0.639 1.00 75.25 369 PRO A C 1
ATOM 2807 O O . PRO A 1 369 ? -52.865 -10.220 1.715 1.00 75.25 369 PRO A O 1
ATOM 2810 N N . GLN A 1 370 ? -52.995 -10.606 -0.506 1.00 79.69 370 GLN A N 1
ATOM 2811 C CA . GLN A 1 370 ? -54.443 -10.465 -0.523 1.00 79.69 370 GLN A CA 1
ATOM 2812 C C . GLN A 1 370 ? -55.067 -11.530 0.384 1.00 79.69 370 GLN A C 1
ATOM 2814 O O . GLN A 1 370 ? -54.664 -12.698 0.334 1.00 79.69 370 GLN A O 1
ATOM 2819 N N . PRO A 1 371 ? -56.034 -11.146 1.235 1.00 77.06 371 PRO A N 1
ATOM 2820 C CA . PRO A 1 371 ? -56.713 -12.101 2.089 1.00 77.06 371 PRO A CA 1
ATOM 2821 C C . PRO A 1 371 ? -57.369 -13.185 1.218 1.00 77.06 371 PRO A C 1
ATOM 2823 O O . PRO A 1 371 ? -57.875 -12.871 0.137 1.00 77.06 371 PRO A O 1
ATOM 2826 N N . PRO A 1 372 ? -57.366 -14.454 1.662 1.00 77.25 372 PRO A N 1
ATOM 2827 C CA . PRO A 1 372 ? -57.900 -15.552 0.867 1.00 77.25 372 PRO A CA 1
ATOM 2828 C C . PRO A 1 372 ? -59.377 -15.299 0.511 1.00 77.25 372 PRO A C 1
ATOM 2830 O O . PRO A 1 372 ? -60.116 -14.756 1.343 1.00 77.25 372 PRO A O 1
ATOM 2833 N N . PRO A 1 373 ? -59.818 -15.670 -0.708 1.00 80.88 373 PRO A N 1
ATOM 2834 C CA . PRO A 1 373 ? -61.203 -15.486 -1.126 1.00 80.88 373 PRO A CA 1
ATOM 2835 C C . PRO A 1 373 ? -62.142 -16.257 -0.187 1.00 80.88 373 PRO A C 1
ATOM 2837 O O . PRO A 1 373 ? -61.845 -17.389 0.197 1.00 80.88 373 PRO A O 1
ATOM 2840 N N . ARG A 1 374 ? -63.235 -15.598 0.217 1.00 74.94 374 ARG A N 1
ATOM 2841 C CA . ARG A 1 374 ? -64.232 -16.124 1.161 1.00 74.94 374 ARG A CA 1
ATOM 2842 C C . ARG A 1 374 ? -65.136 -17.181 0.552 1.00 74.94 374 ARG A C 1
ATOM 2844 O O . ARG A 1 374 ? -65.506 -17.011 -0.631 1.00 74.94 374 ARG A O 1
#